Protein AF-A0A2C9L0T5-F1 (afdb_monomer)

Secondary structure (DSSP, 8-state):
-EEEEETTEEEEEEEEEEESS-EEEEEEETTEEEEPPPPP---SS-EEEEEEEEEEGGGSPSEEEEEEEEEEESS-SSGGGEEEEEEEEEEB--SS--EEEEEETTTEE-SSEETT-EEEEEEE----BSPPSEEEEEETTEEEEEES-SEEEEEEE--GGGTT-EEEEEEE-TT-TTTT--EEEE--EE--

Nearest PDB structures (foldseek):
  5zo2-assembly1_A  TM=4.135E-01  e=2.263E-05  Mus musculus
  4wrm-assembly1_A  TM=3.224E-01  e=3.141E-03  Homo sapiens
  8g04-assembly1_B  TM=3.181E-01  e=1.276E-02  Homo sapiens
  3ejj-assembly1_X  TM=3.120E-01  e=1.110E+00  Mus musculus
  4wrl-assembly1_A  TM=3.114E-01  e=3.137E+00  Homo sapiens

Structure (mmCIF, N/CA/C/O backbone):
data_AF-A0A2C9L0T5-F1
#
_entry.id   AF-A0A2C9L0T5-F1
#
loop_
_atom_site.group_PDB
_atom_site.id
_atom_site.type_symbol
_atom_site.label_atom_id
_atom_site.label_alt_id
_atom_site.label_comp_id
_atom_site.label_asym_id
_atom_site.label_entity_id
_atom_site.label_seq_id
_atom_site.pdbx_PDB_ins_code
_atom_site.Cartn_x
_atom_site.Cartn_y
_atom_site.Cartn_z
_atom_site.occupancy
_atom_site.B_iso_or_equiv
_atom_site.auth_seq_id
_atom_site.auth_comp_id
_atom_site.auth_asym_id
_atom_site.auth_atom_id
_atom_site.pdbx_PDB_model_num
ATOM 1 N N . MET A 1 1 ? 18.485 7.133 -14.947 1.00 61.84 1 MET A N 1
ATOM 2 C CA . MET A 1 1 ? 17.263 6.308 -14.856 1.00 61.84 1 MET A CA 1
ATOM 3 C C . MET A 1 1 ? 16.499 6.739 -13.624 1.00 61.84 1 MET A C 1
ATOM 5 O O . MET A 1 1 ? 17.122 6.932 -12.589 1.00 61.84 1 MET A O 1
ATOM 9 N N . GLN A 1 2 ? 15.190 6.913 -13.747 1.00 65.69 2 GLN A N 1
ATOM 10 C CA . GLN A 1 2 ? 14.300 7.293 -1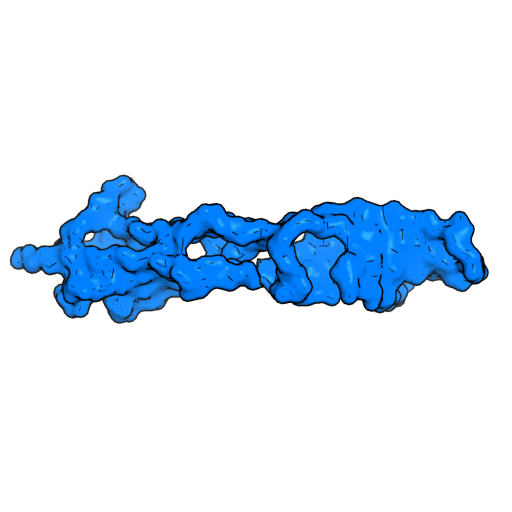2.661 1.00 65.69 2 GLN A CA 1
ATOM 11 C C . GLN A 1 2 ? 13.231 6.214 -12.502 1.00 65.69 2 GLN A C 1
ATOM 13 O O . GLN A 1 2 ? 12.543 5.878 -13.466 1.00 65.69 2 GLN A O 1
ATOM 18 N N . LEU A 1 3 ? 13.119 5.680 -11.287 1.00 61.06 3 LEU A N 1
ATOM 19 C CA . LEU A 1 3 ? 12.056 4.769 -10.884 1.00 61.06 3 LEU A CA 1
ATOM 20 C C . LEU A 1 3 ? 10.996 5.580 -10.143 1.00 61.06 3 LEU A C 1
ATOM 22 O O . LEU A 1 3 ? 11.295 6.207 -9.128 1.00 61.06 3 LEU A O 1
ATOM 26 N N . ILE A 1 4 ? 9.770 5.573 -10.646 1.00 64.62 4 ILE A N 1
ATOM 27 C CA . ILE A 1 4 ? 8.622 6.193 -9.992 1.00 64.62 4 ILE A CA 1
ATOM 28 C C . ILE A 1 4 ? 7.681 5.067 -9.582 1.00 64.62 4 ILE A C 1
ATOM 30 O O . ILE A 1 4 ? 7.221 4.292 -10.419 1.00 64.62 4 ILE A O 1
ATOM 34 N N . ASN A 1 5 ? 7.416 4.973 -8.282 1.00 58.16 5 ASN A N 1
ATOM 35 C CA . ASN A 1 5 ? 6.486 4.012 -7.712 1.00 58.16 5 ASN A CA 1
ATOM 36 C C . ASN A 1 5 ? 5.282 4.776 -7.162 1.00 58.16 5 ASN A C 1
ATOM 38 O O . ASN A 1 5 ? 5.355 5.374 -6.091 1.00 58.16 5 ASN A O 1
ATOM 42 N N . ASN A 1 6 ? 4.185 4.762 -7.913 1.00 58.59 6 ASN A N 1
ATOM 43 C CA . ASN A 1 6 ? 2.944 5.426 -7.530 1.00 58.59 6 ASN A CA 1
ATOM 44 C C . ASN A 1 6 ? 1.957 4.401 -6.970 1.00 58.59 6 ASN A C 1
ATOM 46 O O . ASN A 1 6 ? 0.915 4.186 -7.583 1.00 58.59 6 ASN A O 1
ATOM 50 N N . ASN A 1 7 ? 2.304 3.728 -5.862 1.00 62.28 7 ASN A N 1
ATOM 51 C CA . ASN A 1 7 ? 1.490 2.802 -5.039 1.00 62.28 7 ASN A CA 1
ATOM 52 C C . ASN A 1 7 ? 0.730 1.650 -5.748 1.00 62.28 7 ASN A C 1
ATOM 54 O O . ASN A 1 7 ? 0.175 0.770 -5.101 1.00 62.28 7 ASN A O 1
ATOM 58 N N . THR A 1 8 ? 0.699 1.649 -7.073 1.00 69.38 8 THR A N 1
ATOM 59 C CA . THR A 1 8 ? -0.148 0.852 -7.968 1.00 69.38 8 THR A CA 1
ATOM 60 C C . THR A 1 8 ? 0.563 0.613 -9.300 1.00 69.38 8 THR A C 1
ATOM 62 O O . THR A 1 8 ? 0.370 -0.432 -9.925 1.00 69.38 8 THR A O 1
ATOM 65 N N . GLN A 1 9 ? 1.429 1.545 -9.714 1.00 75.31 9 GLN A N 1
ATOM 66 C CA . GLN A 1 9 ? 2.191 1.480 -10.955 1.00 75.31 9 GLN A CA 1
ATOM 67 C C . GLN A 1 9 ? 3.680 1.723 -10.716 1.00 75.31 9 GLN A C 1
ATOM 69 O O . GLN A 1 9 ? 4.073 2.627 -9.974 1.00 75.31 9 GLN A O 1
ATOM 74 N N . LEU A 1 10 ? 4.486 0.916 -11.396 1.00 77.81 10 LEU A N 1
ATOM 75 C CA . LEU A 1 10 ? 5.916 1.089 -11.558 1.00 77.81 10 LEU A CA 1
ATOM 76 C C . LEU A 1 10 ? 6.144 1.779 -12.898 1.00 77.81 10 LEU A C 1
ATOM 78 O O . LEU A 1 10 ? 5.738 1.252 -13.931 1.00 77.81 10 LEU A O 1
ATOM 82 N N . SER A 1 11 ? 6.777 2.946 -12.880 1.00 80.62 11 SER A N 1
ATOM 83 C CA . SER A 1 11 ? 7.202 3.656 -14.080 1.00 80.62 11 SER A CA 1
ATOM 84 C C . SER A 1 11 ? 8.711 3.794 -14.062 1.00 80.62 11 SER A C 1
ATOM 86 O O . SER A 1 11 ? 9.286 4.334 -13.118 1.00 80.62 11 SER A O 1
ATOM 88 N N . ILE A 1 12 ? 9.355 3.327 -15.119 1.00 78.00 12 ILE A N 1
ATOM 89 C CA . ILE A 1 12 ? 10.791 3.454 -15.309 1.00 78.00 12 ILE A CA 1
ATOM 90 C C . ILE A 1 12 ? 11.015 4.362 -16.488 1.00 78.00 12 ILE A C 1
ATOM 92 O O . ILE A 1 12 ? 10.595 4.047 -17.597 1.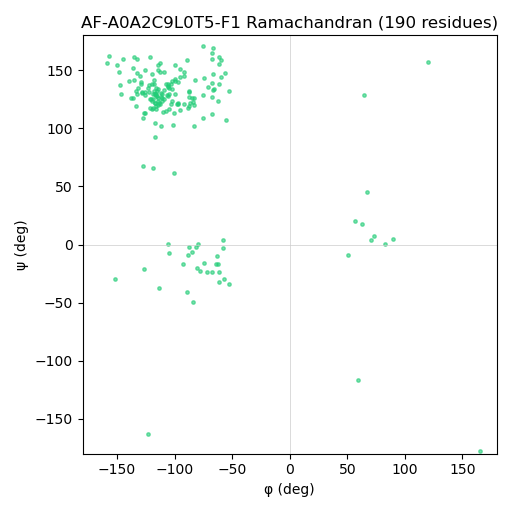00 78.00 12 ILE A O 1
ATOM 96 N N . THR A 1 13 ? 11.734 5.449 -16.247 1.00 81.44 13 THR A N 1
ATOM 97 C CA . THR A 1 13 ? 12.162 6.358 -17.299 1.00 81.44 13 THR A CA 1
ATOM 98 C C . THR A 1 13 ? 13.678 6.362 -17.372 1.00 81.44 13 THR A C 1
ATOM 100 O O . THR A 1 13 ? 14.378 6.691 -16.409 1.00 81.44 13 THR A O 1
ATOM 103 N N . CYS A 1 14 ? 14.203 6.016 -18.537 1.00 79.81 14 CYS A N 1
ATOM 104 C CA . CYS A 1 14 ? 15.618 6.104 -18.837 1.00 79.81 14 CYS A CA 1
ATOM 105 C C . CYS A 1 14 ? 15.833 7.137 -19.936 1.00 79.81 14 CYS A C 1
ATOM 107 O O . CYS A 1 14 ? 15.148 7.140 -20.953 1.00 79.81 14 CYS A O 1
ATOM 109 N N . MET A 1 15 ? 16.799 8.015 -19.704 1.00 80.75 15 MET A N 1
ATOM 110 C CA . MET A 1 15 ? 17.187 9.069 -20.626 1.00 80.75 15 MET A CA 1
ATOM 111 C C . MET A 1 15 ? 18.626 8.826 -21.035 1.00 80.75 15 MET A C 1
ATOM 113 O O . MET A 1 15 ? 19.468 8.492 -20.197 1.00 80.75 15 MET A O 1
ATOM 117 N N . THR A 1 16 ? 18.887 9.019 -22.314 1.00 77.75 16 THR A N 1
ATOM 118 C CA . THR A 1 16 ? 20.213 8.922 -22.901 1.00 77.75 16 THR A CA 1
ATOM 119 C C . THR A 1 16 ? 20.430 10.108 -23.835 1.00 77.75 16 THR A C 1
ATOM 121 O O . THR A 1 16 ? 19.500 10.581 -24.494 1.00 77.75 16 THR A O 1
ATOM 124 N N . THR A 1 17 ? 21.647 10.636 -23.827 1.00 77.88 17 THR A N 1
ATOM 125 C CA . THR A 1 17 ? 22.061 11.811 -24.596 1.00 77.88 17 THR A CA 1
ATOM 126 C C . THR A 1 17 ? 23.216 11.424 -25.512 1.00 77.88 17 THR A C 1
ATOM 128 O O . THR A 1 17 ? 23.876 10.411 -25.282 1.00 77.88 17 THR A O 1
ATOM 131 N N . LYS A 1 18 ? 23.481 12.235 -26.543 1.00 75.25 18 LYS A N 1
ATOM 132 C CA . LYS A 1 18 ? 24.565 12.001 -27.513 1.00 75.25 18 LYS A CA 1
ATOM 133 C C . LYS A 1 18 ? 24.362 10.766 -28.406 1.00 75.25 18 LYS A C 1
ATOM 135 O O . LYS A 1 18 ? 25.292 9.993 -28.613 1.00 75.25 18 LYS A O 1
ATOM 140 N N . ILE A 1 19 ? 23.157 10.580 -28.952 1.00 71.88 19 ILE A N 1
ATOM 141 C CA . ILE A 1 19 ? 22.848 9.476 -29.880 1.00 71.88 19 ILE A CA 1
ATOM 142 C C . ILE A 1 19 ? 22.566 10.006 -31.281 1.00 71.88 19 ILE A C 1
ATOM 144 O O . ILE A 1 19 ? 22.024 11.095 -31.438 1.00 71.88 19 ILE A O 1
ATOM 148 N N . TYR A 1 20 ? 22.901 9.220 -32.303 1.00 68.56 20 TYR A N 1
ATOM 149 C CA . TYR A 1 20 ? 22.589 9.520 -33.696 1.00 68.56 20 TYR A CA 1
ATOM 150 C C . TYR A 1 20 ? 22.001 8.282 -34.410 1.00 68.56 20 TYR A C 1
ATOM 152 O O . TYR A 1 20 ? 22.586 7.203 -34.279 1.00 68.56 20 TYR A O 1
ATOM 160 N N . PRO A 1 21 ? 20.872 8.398 -35.152 1.00 66.81 21 PRO A N 1
ATOM 161 C CA . PRO A 1 21 ? 19.852 9.446 -35.067 1.00 66.81 21 PRO A CA 1
ATOM 162 C C . PRO A 1 21 ? 18.870 9.207 -33.903 1.00 66.81 21 PRO A C 1
ATOM 164 O O . PRO A 1 21 ? 18.188 10.124 -33.473 1.00 66.81 21 PRO A O 1
ATOM 167 N N . ALA A 1 22 ? 18.769 7.974 -33.395 1.00 70.50 22 ALA A N 1
ATOM 168 C CA . ALA A 1 22 ? 17.875 7.603 -32.299 1.00 70.50 22 ALA A CA 1
ATOM 169 C C . ALA A 1 22 ? 18.343 6.314 -31.612 1.00 70.50 22 ALA A C 1
ATOM 171 O O . ALA A 1 22 ? 19.016 5.488 -32.242 1.00 70.50 22 ALA A O 1
ATOM 172 N N . ALA A 1 23 ? 17.944 6.126 -30.349 1.00 73.38 23 ALA A N 1
ATOM 173 C CA . ALA A 1 23 ? 18.125 4.868 -29.631 1.00 73.38 23 ALA A CA 1
ATOM 174 C C . ALA A 1 23 ? 16.805 4.117 -29.456 1.00 73.38 23 ALA A C 1
ATOM 176 O O . ALA A 1 23 ? 15.781 4.697 -29.099 1.00 73.38 23 ALA A O 1
ATOM 177 N N . GLN A 1 24 ? 16.859 2.803 -29.649 1.00 77.94 24 GLN A N 1
ATOM 178 C CA . GLN A 1 24 ? 15.828 1.878 -29.197 1.00 77.94 24 GLN A CA 1
ATOM 179 C C . GLN A 1 24 ? 16.173 1.364 -27.805 1.00 77.94 24 GLN A C 1
ATOM 181 O O . GLN A 1 24 ? 17.346 1.208 -27.466 1.00 77.94 24 GLN A O 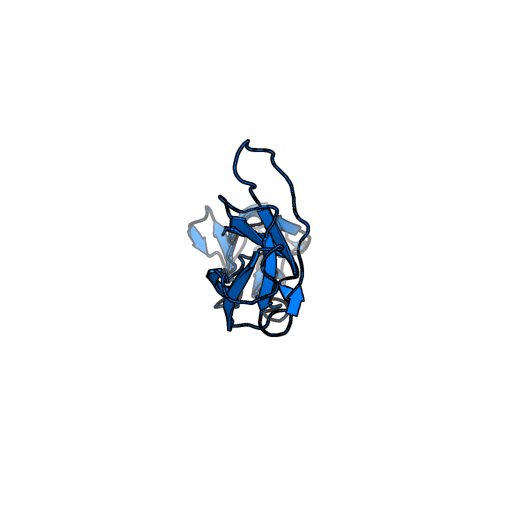1
ATOM 186 N N . CYS A 1 25 ? 15.141 1.081 -27.016 1.00 78.75 25 CYS A N 1
ATOM 187 C CA . CYS A 1 25 ? 15.289 0.598 -25.654 1.00 78.75 25 CYS A CA 1
ATOM 188 C C . CYS A 1 25 ? 14.580 -0.731 -25.471 1.00 78.75 25 CYS A C 1
ATOM 190 O O . CYS A 1 25 ? 13.414 -0.875 -25.844 1.00 78.75 25 CYS A O 1
ATOM 192 N N . THR A 1 26 ? 15.273 -1.659 -24.825 1.00 80.75 26 THR A N 1
ATOM 193 C CA . THR A 1 26 ? 14.710 -2.927 -24.375 1.00 80.75 26 THR A CA 1
ATOM 194 C C . THR A 1 26 ? 14.778 -2.964 -22.859 1.00 80.75 26 THR A C 1
ATOM 196 O O . THR A 1 26 ? 15.861 -2.889 -22.274 1.00 80.75 26 THR A O 1
ATOM 199 N N . PHE A 1 27 ? 13.611 -3.069 -22.228 1.00 80.62 27 PHE A N 1
ATOM 200 C CA . PHE A 1 27 ? 13.490 -3.296 -20.792 1.00 80.62 27 PHE A CA 1
ATOM 201 C C . PHE A 1 27 ? 13.500 -4.801 -20.550 1.00 80.62 27 PHE A C 1
ATOM 203 O O . PHE A 1 27 ? 12.619 -5.504 -21.041 1.00 80.62 27 PHE A O 1
ATOM 210 N N . ASN A 1 28 ? 14.508 -5.281 -19.829 1.00 77.75 28 ASN A N 1
ATOM 211 C CA . ASN A 1 28 ? 14.618 -6.666 -19.408 1.00 77.75 28 ASN A CA 1
ATOM 212 C C . ASN A 1 28 ? 14.185 -6.761 -17.942 1.00 77.75 28 ASN A C 1
ATOM 214 O O . ASN A 1 28 ? 14.903 -6.350 -17.025 1.00 77.75 28 ASN A O 1
ATOM 218 N N . LEU A 1 29 ? 12.965 -7.256 -17.754 1.00 76.31 29 LEU A N 1
ATOM 219 C CA . LEU A 1 29 ? 12.385 -7.637 -16.472 1.00 76.31 29 LEU A CA 1
ATOM 220 C C . LEU A 1 29 ? 12.161 -9.145 -16.480 1.00 76.31 29 LEU A C 1
ATOM 222 O O . LEU A 1 29 ? 11.850 -9.693 -17.542 1.00 76.31 29 LEU A O 1
ATOM 226 N N . PRO A 1 30 ? 12.220 -9.823 -15.321 1.00 66.44 30 PRO A N 1
ATOM 227 C CA . PRO A 1 30 ? 11.789 -11.211 -15.243 1.00 66.44 30 PRO A CA 1
ATOM 228 C C . PRO A 1 30 ? 10.338 -11.329 -15.746 1.00 66.44 30 PRO A C 1
ATOM 230 O O . PRO A 1 30 ? 9.403 -10.869 -15.096 1.00 66.44 30 PRO A O 1
ATOM 233 N N . GLY A 1 31 ? 10.172 -11.908 -16.941 1.00 55.09 31 GLY A N 1
ATOM 234 C CA . GLY A 1 31 ? 8.878 -12.196 -17.565 1.00 55.09 31 GLY A CA 1
ATOM 235 C C . GLY A 1 31 ? 8.262 -11.112 -18.463 1.00 55.09 31 GLY A C 1
ATOM 236 O O . GLY A 1 31 ? 7.146 -11.325 -18.934 1.00 55.09 31 GLY A O 1
ATOM 237 N N . LEU A 1 32 ? 8.926 -9.978 -18.742 1.00 58.75 32 LEU A N 1
ATOM 238 C CA . LEU A 1 32 ? 8.346 -8.943 -19.615 1.00 58.75 32 LEU A CA 1
ATOM 239 C C . LEU A 1 32 ? 9.396 -8.191 -20.448 1.00 58.75 32 LEU A C 1
ATOM 241 O O . LEU A 1 32 ? 10.352 -7.645 -19.902 1.00 58.75 32 LEU A O 1
ATOM 245 N N . ILE A 1 33 ? 9.161 -8.103 -21.762 1.00 56.00 33 ILE A N 1
ATOM 246 C CA . ILE A 1 33 ? 9.924 -7.268 -22.699 1.00 56.00 33 ILE A CA 1
ATOM 247 C C . ILE A 1 33 ? 8.982 -6.199 -23.249 1.00 56.00 33 ILE A C 1
ATOM 249 O O . ILE A 1 33 ? 7.907 -6.516 -23.756 1.00 56.00 33 ILE A O 1
ATOM 253 N N . SER A 1 34 ? 9.382 -4.931 -23.172 1.00 56.44 34 SER A N 1
ATOM 254 C CA . SER A 1 34 ? 8.635 -3.817 -23.758 1.00 56.44 34 SER A CA 1
ATOM 255 C C . SER A 1 34 ? 9.558 -2.898 -24.542 1.00 56.44 34 SER A C 1
ATOM 257 O O . SER A 1 34 ? 10.715 -2.704 -24.169 1.00 56.44 34 SER A O 1
ATOM 259 N N . HIS A 1 35 ? 9.009 -2.305 -25.598 1.00 56.25 35 HIS A N 1
ATOM 260 C CA . HIS A 1 35 ? 9.677 -1.347 -26.472 1.00 56.25 35 HIS A CA 1
ATOM 261 C C . HIS A 1 35 ? 9.026 0.026 -26.261 1.00 56.25 35 HIS A C 1
ATOM 263 O O . HIS A 1 35 ? 7.800 0.120 -26.241 1.00 56.25 35 HIS A O 1
ATOM 269 N N . SER A 1 36 ? 9.813 1.080 -26.048 1.00 55.28 36 SER A N 1
ATOM 270 C CA . SER A 1 36 ? 9.298 2.438 -25.809 1.00 55.28 36 SER A CA 1
ATOM 271 C C . SER A 1 36 ? 9.346 3.316 -27.061 1.00 55.28 36 SER A C 1
ATOM 273 O O . SER A 1 36 ? 10.194 3.124 -27.932 1.00 55.28 36 SER A O 1
ATOM 275 N N . HIS A 1 37 ? 8.467 4.321 -27.113 1.00 52.66 37 HIS A N 1
ATOM 276 C CA . HIS A 1 37 ? 8.456 5.360 -28.144 1.00 52.66 37 HIS A CA 1
ATOM 277 C C . HIS A 1 37 ? 9.575 6.389 -27.957 1.00 52.66 37 HIS A C 1
ATOM 279 O O . HIS A 1 37 ? 9.904 6.770 -26.837 1.00 52.66 37 HIS A O 1
ATOM 285 N N . ILE A 1 38 ? 10.134 6.839 -29.080 1.00 53.47 38 ILE A N 1
ATOM 286 C CA . ILE A 1 38 ? 11.207 7.832 -29.157 1.00 53.47 38 ILE A CA 1
ATOM 287 C C . ILE A 1 38 ? 10.574 9.227 -29.121 1.00 53.47 38 ILE A C 1
ATOM 289 O O . ILE A 1 38 ? 9.705 9.528 -29.937 1.00 53.47 38 ILE A O 1
ATOM 293 N N . ILE A 1 39 ? 11.013 10.076 -28.192 1.00 52.50 39 ILE A N 1
ATOM 294 C CA . ILE A 1 39 ? 10.696 11.511 -28.190 1.00 52.50 39 ILE A CA 1
ATOM 295 C C . ILE A 1 39 ? 11.935 12.250 -28.692 1.00 52.50 39 ILE A C 1
ATOM 297 O O . ILE A 1 39 ? 13.004 12.112 -28.098 1.00 52.50 39 ILE A O 1
ATOM 301 N N . TYR A 1 40 ? 11.783 13.004 -29.781 1.00 54.28 40 TYR A N 1
ATOM 302 C 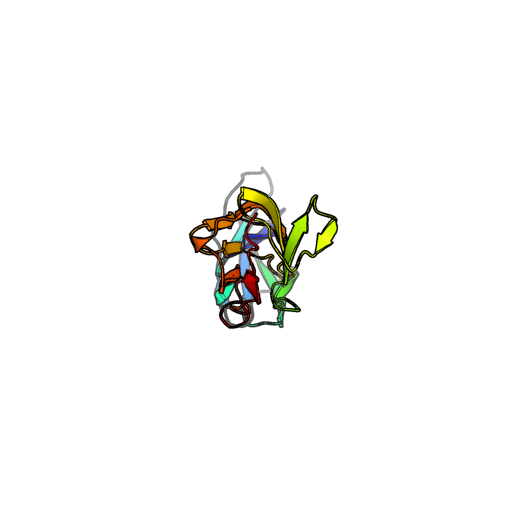CA . TYR A 1 40 ? 12.851 13.785 -30.400 1.00 54.28 40 TYR A CA 1
ATOM 303 C C . TYR A 1 40 ? 12.933 15.169 -29.755 1.00 54.28 40 TYR A C 1
ATOM 305 O O . TYR A 1 40 ? 11.921 15.853 -29.626 1.00 54.28 40 TYR A O 1
ATOM 313 N N . ASN A 1 41 ? 14.142 15.577 -29.379 1.00 55.75 41 ASN A N 1
ATOM 314 C CA . ASN A 1 41 ? 14.467 16.971 -29.107 1.00 55.75 41 ASN A CA 1
ATOM 315 C C . ASN A 1 41 ? 15.667 17.311 -29.988 1.00 55.75 41 ASN A C 1
ATOM 317 O O . ASN A 1 41 ? 16.740 16.728 -29.808 1.00 55.75 41 ASN A O 1
ATOM 321 N N . ASP A 1 42 ? 15.463 18.194 -30.962 1.00 53.91 42 ASP A N 1
ATOM 322 C CA . ASP A 1 42 ? 16.500 18.582 -31.913 1.00 53.91 42 ASP A CA 1
ATOM 323 C C . ASP A 1 42 ? 17.599 19.367 -31.190 1.00 53.91 42 ASP A C 1
ATOM 325 O O . ASP A 1 42 ? 17.399 20.491 -30.728 1.00 53.91 42 ASP A O 1
ATOM 329 N N . SER A 1 43 ? 18.781 18.762 -31.095 1.00 54.47 43 SER A N 1
ATOM 330 C CA . SER A 1 43 ? 20.033 19.476 -30.861 1.00 54.47 43 SER A CA 1
ATOM 331 C C . SER A 1 43 ? 20.937 19.233 -32.064 1.00 54.47 43 SER A C 1
ATOM 333 O O . SER A 1 43 ? 20.944 18.143 -32.631 1.00 54.47 43 SER A O 1
ATOM 335 N N . VAL A 1 44 ? 21.670 20.269 -32.463 1.00 59.75 44 VAL A N 1
ATOM 336 C CA . VAL A 1 44 ? 22.225 20.443 -33.815 1.00 59.75 44 VAL A CA 1
ATOM 337 C C . VAL A 1 44 ? 23.225 19.344 -34.230 1.00 59.75 44 VAL A C 1
ATOM 339 O O . VAL A 1 44 ? 23.412 19.137 -35.423 1.00 59.75 44 VAL A O 1
ATOM 342 N N . ASP A 1 45 ? 23.765 18.563 -33.281 1.00 62.75 45 ASP A N 1
ATOM 343 C CA . ASP A 1 45 ? 24.740 17.490 -33.557 1.00 62.75 45 ASP A CA 1
ATOM 344 C C . ASP A 1 45 ? 24.365 16.108 -32.989 1.00 62.75 45 ASP A C 1
ATOM 346 O 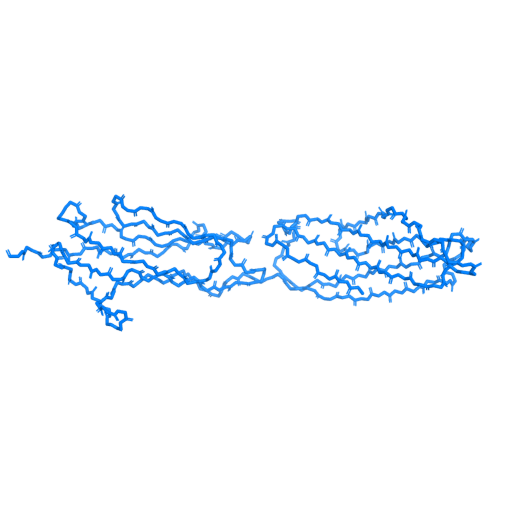O . ASP A 1 45 ? 24.871 15.082 -33.446 1.00 62.75 45 ASP A O 1
ATOM 350 N N . TYR A 1 46 ? 23.486 16.050 -31.985 1.00 66.38 46 TYR A N 1
ATOM 351 C CA . TYR A 1 46 ? 23.105 14.798 -31.333 1.00 66.38 46 TYR A CA 1
ATOM 352 C C . TYR A 1 46 ? 21.664 14.823 -30.834 1.00 66.38 46 TYR A C 1
ATOM 354 O O . TYR A 1 46 ? 21.178 15.837 -30.334 1.00 66.38 46 TYR A O 1
ATOM 362 N N . TYR A 1 47 ? 21.030 13.657 -30.848 1.00 70.69 47 TYR A N 1
ATOM 363 C CA . TYR A 1 47 ? 19.682 13.456 -30.346 1.00 70.69 47 TYR A CA 1
ATOM 364 C C . TYR A 1 47 ? 19.685 12.961 -28.899 1.00 70.69 47 TYR A C 1
ATOM 366 O O . TYR A 1 47 ? 20.596 12.266 -28.427 1.00 70.69 47 TYR A O 1
ATOM 374 N N . GLN A 1 48 ? 18.614 13.322 -28.201 1.00 74.00 48 GLN A N 1
ATOM 375 C CA . GLN A 1 48 ? 18.222 12.746 -26.925 1.00 74.00 48 GLN A CA 1
ATOM 376 C C . GLN A 1 48 ? 17.124 11.708 -27.170 1.00 74.00 48 GLN A C 1
ATOM 378 O O . GLN A 1 48 ? 16.253 11.903 -28.015 1.00 74.00 48 GLN A O 1
ATOM 383 N N . SER A 1 49 ? 17.147 10.602 -26.429 1.00 74.50 49 SER A N 1
ATOM 384 C CA . SER A 1 49 ? 16.056 9.625 -26.440 1.00 74.50 49 SER A CA 1
ATOM 385 C C . SER A 1 49 ? 15.612 9.328 -25.013 1.00 74.50 49 SER A C 1
ATOM 387 O O . SER A 1 49 ? 16.431 9.049 -24.133 1.00 74.50 49 SER A O 1
ATOM 389 N N . ASN A 1 50 ? 14.299 9.393 -24.801 1.00 79.12 50 ASN A N 1
ATOM 390 C CA . ASN A 1 50 ? 13.652 9.057 -23.541 1.00 79.12 50 ASN A CA 1
ATOM 391 C C . ASN A 1 50 ? 12.846 7.779 -23.733 1.00 79.12 50 ASN A C 1
ATOM 393 O O . ASN A 1 50 ? 12.003 7.699 -24.620 1.00 79.12 50 ASN A O 1
ATOM 397 N N . CYS A 1 51 ? 13.101 6.800 -22.880 1.00 77.19 51 CYS A N 1
ATOM 398 C CA . CYS A 1 51 ? 12.448 5.510 -22.907 1.00 77.19 51 CYS A CA 1
ATOM 399 C C . CYS A 1 51 ? 11.706 5.313 -21.599 1.00 77.19 51 CYS A C 1
ATOM 401 O O . CYS A 1 51 ? 12.329 5.275 -20.535 1.00 77.19 51 CYS A O 1
ATOM 403 N N . THR A 1 52 ? 10.386 5.183 -21.686 1.00 80.75 52 THR A N 1
ATOM 404 C CA . THR A 1 52 ? 9.534 4.954 -20.523 1.00 80.75 52 THR A CA 1
ATOM 405 C C . THR A 1 52 ? 8.825 3.618 -20.643 1.00 80.75 52 THR A C 1
ATOM 407 O O . THR A 1 52 ? 8.241 3.302 -21.679 1.00 80.75 52 THR A O 1
ATOM 410 N N . TRP A 1 53 ? 8.869 2.850 -19.562 1.00 80.50 53 TRP A N 1
ATOM 411 C CA . TRP A 1 53 ? 8.108 1.626 -19.390 1.00 80.50 53 TRP A CA 1
ATOM 412 C C . TRP A 1 53 ? 7.244 1.730 -18.142 1.00 80.50 53 TRP A C 1
ATOM 414 O O . TRP A 1 53 ? 7.709 2.193 -17.100 1.00 80.50 53 TRP A O 1
ATOM 424 N N . THR A 1 54 ? 5.996 1.281 -18.245 1.00 79.56 54 THR A N 1
ATOM 425 C CA . THR A 1 54 ? 5.047 1.268 -17.135 1.00 79.56 54 THR A CA 1
ATOM 426 C C . THR A 1 54 ? 4.408 -0.106 -16.982 1.00 79.56 54 THR A C 1
ATOM 428 O O . THR A 1 54 ? 4.054 -0.764 -17.960 1.00 79.56 54 THR A O 1
ATOM 431 N N . SER A 1 55 ? 4.234 -0.550 -15.738 1.00 79.06 55 SER A N 1
ATOM 432 C CA . SER A 1 55 ? 3.439 -1.737 -15.419 1.00 79.06 55 SER A CA 1
ATOM 433 C C . SER A 1 55 ? 2.804 -1.627 -14.045 1.00 79.06 55 SER A C 1
ATOM 435 O O . SER A 1 55 ? 3.312 -0.963 -13.144 1.00 79.06 55 SER A O 1
ATOM 437 N N . SER A 1 56 ? 1.692 -2.330 -13.870 1.00 79.19 56 SER A N 1
ATOM 438 C CA . SER A 1 56 ? 1.062 -2.520 -12.570 1.00 79.19 56 SER A CA 1
ATOM 439 C C . SER A 1 56 ? 1.962 -3.355 -11.653 1.00 79.19 56 SER A C 1
ATOM 441 O O . SER A 1 56 ? 2.499 -4.383 -12.073 1.00 79.19 56 SER A O 1
ATOM 443 N N . ILE A 1 57 ? 2.123 -2.915 -10.400 1.00 76.44 57 ILE A N 1
ATOM 444 C CA . ILE A 1 57 ? 2.994 -3.577 -9.407 1.00 76.44 57 ILE A CA 1
ATOM 445 C C . ILE A 1 57 ? 2.399 -4.912 -8.929 1.00 76.44 57 ILE A C 1
ATOM 447 O O . ILE A 1 57 ? 3.133 -5.810 -8.539 1.00 76.44 57 ILE A O 1
ATOM 451 N N . ASN A 1 58 ? 1.080 -5.087 -9.032 1.00 73.44 58 ASN A N 1
ATOM 452 C CA . ASN A 1 58 ? 0.377 -6.327 -8.677 1.00 73.44 58 ASN A CA 1
ATOM 453 C C . ASN A 1 58 ? 0.770 -7.554 -9.525 1.00 73.44 58 ASN A C 1
ATOM 455 O O . ASN A 1 58 ? 0.358 -8.663 -9.205 1.00 73.44 58 ASN A O 1
ATOM 459 N N . LYS A 1 59 ? 1.539 -7.367 -10.604 1.00 75.44 59 LYS A N 1
ATOM 460 C CA . LYS A 1 59 ? 2.088 -8.455 -11.427 1.00 75.44 59 LYS A CA 1
ATOM 461 C C . LYS A 1 59 ? 3.406 -9.018 -10.887 1.00 75.44 59 LYS A C 1
ATOM 463 O O . LYS A 1 59 ? 3.923 -9.973 -11.455 1.00 75.44 59 LYS A O 1
ATOM 468 N N . PHE A 1 60 ? 3.966 -8.402 -9.850 1.00 78.19 60 PHE A N 1
ATOM 469 C CA . PHE A 1 60 ? 5.222 -8.810 -9.237 1.00 78.19 60 PHE A CA 1
ATOM 470 C C . PHE A 1 60 ? 4.951 -9.549 -7.930 1.00 78.19 60 PHE A C 1
ATOM 472 O O . PHE A 1 60 ? 4.103 -9.148 -7.132 1.00 78.19 60 PHE A O 1
ATOM 479 N N . GLU A 1 61 ? 5.693 -10.626 -7.715 1.00 81.75 61 GLU A N 1
ATOM 480 C CA . GLU A 1 61 ? 5.741 -11.330 -6.441 1.00 81.75 61 GLU A CA 1
ATOM 481 C C . GLU A 1 61 ? 6.583 -10.556 -5.413 1.00 81.75 61 GLU A C 1
ATOM 483 O O . GLU A 1 61 ? 7.246 -9.559 -5.700 1.00 81.75 61 GLU A O 1
ATOM 488 N N . VAL A 1 62 ? 6.543 -10.999 -4.161 1.00 81.75 62 VAL A N 1
ATOM 489 C CA . VAL A 1 62 ? 7.417 -10.453 -3.120 1.00 81.75 62 VAL A CA 1
ATOM 490 C C . VAL A 1 62 ? 8.859 -10.845 -3.434 1.00 81.75 62 VAL A C 1
ATOM 492 O O . VAL A 1 62 ? 9.159 -12.024 -3.600 1.00 81.75 62 VAL A O 1
ATOM 495 N N . GLY A 1 63 ? 9.768 -9.872 -3.475 1.00 83.69 63 GLY A N 1
ATOM 496 C CA . GLY A 1 63 ? 11.160 -10.149 -3.797 1.00 83.69 63 GLY A CA 1
ATOM 497 C C . GLY A 1 63 ? 11.992 -8.925 -4.147 1.00 83.69 63 GLY A C 1
ATOM 498 O O . GLY A 1 63 ? 11.537 -7.780 -4.101 1.00 83.69 63 GLY A O 1
ATOM 499 N N . ASN A 1 64 ? 13.248 -9.201 -4.491 1.00 83.56 64 ASN A N 1
ATOM 500 C CA . ASN A 1 64 ? 14.179 -8.220 -5.027 1.00 83.56 64 ASN A CA 1
ATOM 501 C C . ASN A 1 64 ? 14.233 -8.374 -6.540 1.00 83.56 64 ASN A C 1
ATOM 503 O O . ASN A 1 64 ? 14.452 -9.472 -7.052 1.00 83.56 64 ASN A O 1
ATOM 507 N N . TYR A 1 65 ? 14.076 -7.262 -7.237 1.00 82.88 65 TYR A N 1
ATOM 508 C CA . TYR A 1 65 ? 14.048 -7.221 -8.683 1.00 82.88 65 TYR A CA 1
ATOM 509 C C . TYR A 1 65 ? 15.240 -6.447 -9.205 1.00 82.88 65 TYR A C 1
ATOM 511 O O . TYR A 1 65 ? 15.550 -5.351 -8.732 1.00 82.88 65 TYR A O 1
ATOM 519 N N . VAL A 1 66 ? 15.880 -7.033 -10.210 1.00 83.12 66 VAL A N 1
ATOM 520 C CA . VAL A 1 66 ? 16.904 -6.380 -11.013 1.00 83.12 66 VAL A CA 1
ATOM 521 C C . VAL A 1 66 ? 16.252 -5.981 -12.321 1.00 83.12 66 VAL A C 1
ATOM 523 O O . VAL A 1 66 ? 15.675 -6.813 -13.019 1.00 83.12 66 VAL A O 1
ATOM 526 N N . LEU A 1 67 ? 16.320 -4.695 -12.624 1.00 81.38 67 LEU A N 1
ATOM 527 C CA . LEU A 1 67 ? 15.879 -4.151 -13.887 1.00 81.38 67 LEU A CA 1
ATOM 528 C C . LEU A 1 67 ? 17.095 -3.804 -14.724 1.00 81.38 67 LEU A C 1
ATOM 530 O O . LEU A 1 67 ? 17.923 -3.009 -14.283 1.00 81.38 67 LEU A O 1
ATOM 534 N N . GLU A 1 68 ? 17.138 -4.299 -15.953 1.00 84.00 68 GLU A N 1
ATOM 535 C CA . GLU A 1 68 ? 18.145 -3.895 -16.924 1.00 84.00 68 GLU A CA 1
ATOM 536 C C . GLU A 1 68 ? 17.486 -3.191 -18.104 1.00 84.00 68 GLU A C 1
ATOM 538 O O . GLU A 1 68 ? 16.541 -3.696 -18.710 1.00 84.00 68 GLU A O 1
ATOM 543 N N . VAL A 1 69 ? 18.001 -2.018 -18.459 1.00 82.69 69 VAL A N 1
ATOM 544 C CA . VAL A 1 69 ? 17.574 -1.295 -19.658 1.00 82.69 69 VAL A CA 1
ATOM 545 C C . VAL A 1 69 ? 18.734 -1.232 -20.622 1.00 82.69 69 VAL A C 1
ATOM 547 O O . VAL A 1 69 ? 19.791 -0.699 -20.291 1.00 82.69 69 VAL A O 1
ATOM 550 N N . SER A 1 70 ? 18.522 -1.789 -21.808 1.00 82.75 70 SER A N 1
ATOM 551 C CA . SER A 1 70 ? 19.509 -1.834 -22.880 1.00 82.75 70 SER A CA 1
ATOM 552 C C . SER A 1 70 ? 19.160 -0.819 -23.956 1.00 82.75 70 SER A C 1
ATOM 554 O O . SER A 1 70 ? 18.026 -0.808 -24.430 1.00 82.75 70 SER A O 1
ATOM 556 N N . PHE A 1 71 ? 20.130 0.002 -24.346 1.00 79.06 71 PHE A N 1
ATOM 557 C CA . PHE A 1 71 ? 19.996 0.962 -25.438 1.00 79.06 71 PHE A CA 1
ATOM 558 C C . PHE A 1 71 ? 20.759 0.487 -26.667 1.00 79.06 71 PHE A C 1
ATOM 560 O O . PHE A 1 71 ? 21.914 0.077 -26.547 1.00 79.06 71 PHE A O 1
ATOM 567 N N . TYR A 1 72 ? 20.132 0.610 -27.833 1.00 77.56 72 TYR A N 1
ATOM 568 C CA . TYR A 1 72 ? 20.695 0.233 -29.126 1.00 77.56 72 TYR A CA 1
ATOM 569 C C . TYR A 1 72 ? 20.625 1.420 -30.080 1.00 77.56 72 TYR A C 1
ATOM 571 O O . TYR A 1 72 ? 19.566 2.037 -30.214 1.00 77.56 72 TYR A O 1
ATOM 579 N N . SER A 1 73 ? 21.731 1.734 -30.758 1.00 73.69 73 SER A N 1
ATOM 580 C CA . SER A 1 73 ? 21.686 2.683 -31.874 1.00 73.69 73 SER A CA 1
ATOM 581 C C . SER A 1 73 ? 20.896 2.083 -33.035 1.00 73.69 73 SER A C 1
ATOM 583 O O . SER A 1 73 ? 21.036 0.908 -33.362 1.00 73.69 73 SER A O 1
ATOM 585 N N . THR A 1 74 ? 20.074 2.908 -33.677 1.00 68.94 74 THR A N 1
ATOM 586 C CA . THR A 1 74 ? 19.247 2.505 -34.824 1.00 68.94 74 THR A CA 1
ATOM 587 C C . THR A 1 74 ? 20.032 2.333 -36.130 1.00 68.94 74 THR A C 1
ATOM 589 O O . THR A 1 74 ? 19.517 1.717 -37.060 1.00 68.94 74 THR A O 1
ATOM 592 N N . ILE A 1 75 ? 21.269 2.843 -36.221 1.00 70.00 75 ILE A N 1
ATOM 593 C CA . ILE A 1 75 ? 22.091 2.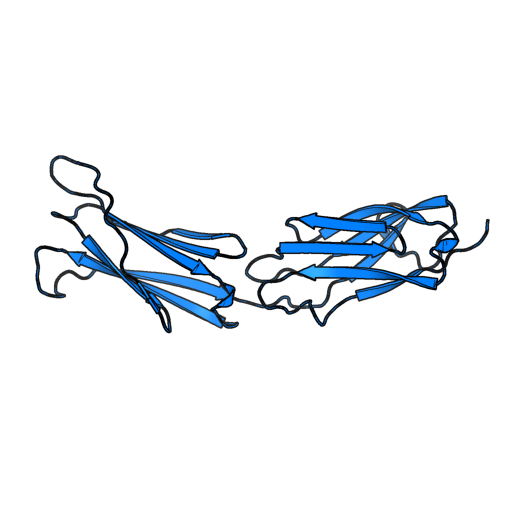761 -37.449 1.00 70.00 75 ILE A CA 1
ATOM 594 C C . ILE A 1 75 ? 22.922 1.484 -37.481 1.00 70.00 75 ILE A C 1
ATOM 596 O O . ILE A 1 75 ? 23.080 0.850 -38.525 1.00 70.00 75 ILE A O 1
ATOM 600 N N . THR A 1 76 ? 23.487 1.104 -36.338 1.00 60.06 76 THR A N 1
ATOM 601 C CA . THR A 1 76 ? 24.326 -0.084 -36.243 1.00 60.06 76 THR A CA 1
ATOM 602 C C . THR A 1 76 ? 23.413 -1.289 -36.069 1.00 60.06 76 THR A C 1
ATOM 604 O O . THR A 1 76 ? 22.928 -1.542 -34.973 1.00 60.06 76 THR A O 1
ATOM 607 N N . ARG A 1 77 ? 23.185 -2.058 -37.144 1.00 52.00 77 ARG A N 1
ATOM 608 C CA . ARG A 1 77 ? 22.428 -3.333 -37.116 1.00 52.00 77 ARG A CA 1
ATOM 609 C C . ARG A 1 77 ? 23.007 -4.394 -36.161 1.00 52.00 77 ARG A C 1
ATOM 611 O O . ARG A 1 77 ? 22.408 -5.454 -36.015 1.00 52.00 77 ARG A O 1
ATOM 618 N N . ASN A 1 78 ? 24.135 -4.108 -35.512 1.00 52.91 78 ASN A N 1
ATOM 619 C CA . ASN A 1 78 ? 24.789 -4.970 -34.544 1.00 52.91 78 ASN A CA 1
ATOM 620 C C . ASN A 1 78 ? 24.677 -4.422 -33.120 1.00 52.91 78 ASN A C 1
ATOM 622 O O . ASN A 1 78 ? 24.760 -3.221 -32.868 1.00 52.91 78 ASN A O 1
ATOM 626 N N . THR A 1 79 ? 24.620 -5.360 -32.181 1.00 55.91 79 THR A N 1
ATOM 627 C CA . THR A 1 79 ? 24.707 -5.214 -30.721 1.00 55.91 79 THR A CA 1
ATOM 628 C C . THR A 1 79 ? 25.992 -4.553 -30.198 1.00 55.91 79 THR A C 1
ATOM 630 O O . THR A 1 79 ? 26.174 -4.475 -28.986 1.00 55.91 79 THR A O 1
ATOM 633 N N . ASP A 1 80 ? 26.879 -4.087 -31.080 1.00 56.62 80 ASP A N 1
ATOM 634 C CA . ASP A 1 80 ? 28.242 -3.643 -30.764 1.00 56.62 80 ASP A CA 1
ATOM 635 C C . ASP A 1 80 ? 28.272 -2.361 -29.914 1.00 56.62 80 ASP A C 1
ATOM 637 O O . ASP A 1 80 ? 29.211 -2.138 -29.154 1.00 56.62 80 ASP A O 1
ATOM 641 N N . PHE A 1 81 ? 27.209 -1.553 -29.970 1.00 63.62 81 PHE A N 1
ATOM 642 C CA . PHE A 1 81 ? 27.040 -0.358 -29.140 1.00 63.62 81 PHE A CA 1
ATOM 643 C C . PHE A 1 81 ? 25.802 -0.484 -28.255 1.00 63.62 81 PHE A C 1
ATOM 645 O O . PHE A 1 81 ? 24.813 0.235 -28.413 1.00 63.62 81 PHE A O 1
ATOM 652 N N . LYS A 1 82 ? 25.867 -1.436 -27.320 1.00 72.38 82 LYS A N 1
ATOM 653 C CA . LYS A 1 82 ? 24.883 -1.619 -26.253 1.00 72.38 82 LYS A CA 1
ATOM 654 C C . LYS A 1 82 ? 25.381 -0.950 -24.977 1.00 72.38 82 LYS A C 1
ATOM 656 O O . LYS A 1 82 ? 26.410 -1.342 -24.435 1.00 72.38 82 LYS A O 1
ATOM 661 N N . THR A 1 83 ? 24.615 -0.003 -24.443 1.00 74.19 83 THR A N 1
ATOM 662 C CA . THR A 1 83 ? 24.776 0.411 -23.041 1.00 74.19 83 THR A CA 1
ATOM 663 C C . THR A 1 83 ? 23.646 -0.174 -22.210 1.00 74.19 83 THR A C 1
ATOM 665 O O . THR A 1 83 ? 22.490 -0.169 -22.637 1.00 74.19 83 THR A O 1
ATOM 668 N N . THR A 1 84 ? 23.994 -0.734 -21.054 1.00 77.94 84 THR A N 1
ATOM 669 C CA . THR A 1 84 ? 23.035 -1.338 -20.127 1.00 77.94 84 THR A CA 1
ATOM 670 C C . THR A 1 84 ? 23.071 -0.558 -18.827 1.00 77.94 84 THR A C 1
ATOM 672 O O . THR A 1 84 ? 24.143 -0.331 -18.270 1.00 77.94 84 THR A O 1
ATOM 675 N N . VAL A 1 85 ? 21.903 -0.146 -18.346 1.00 81.19 85 VAL A N 1
ATOM 676 C CA . VAL A 1 85 ? 21.767 0.497 -17.039 1.00 81.19 85 VAL A CA 1
ATOM 677 C C . VAL A 1 85 ? 20.917 -0.392 -16.151 1.00 81.19 85 VAL A C 1
ATOM 679 O O . VAL A 1 85 ? 19.805 -0.763 -16.529 1.00 81.19 85 VAL A O 1
ATOM 682 N N . THR A 1 86 ? 21.439 -0.698 -14.967 1.00 82.44 86 THR A N 1
ATOM 683 C CA . THR A 1 86 ? 20.785 -1.573 -13.994 1.00 82.44 86 THR A CA 1
ATOM 684 C C . THR A 1 86 ? 20.219 -0.761 -12.832 1.00 82.44 86 THR A C 1
ATOM 686 O O . THR A 1 86 ? 20.863 0.166 -12.339 1.00 82.44 86 THR A O 1
ATOM 689 N N . THR A 1 87 ? 19.011 -1.090 -12.380 1.00 82.06 87 THR A N 1
ATOM 690 C CA . THR A 1 87 ? 18.454 -0.587 -11.116 1.00 82.06 87 THR A CA 1
ATOM 691 C C . THR A 1 87 ? 17.804 -1.713 -10.333 1.00 82.06 87 THR A C 1
ATOM 693 O O . THR A 1 87 ? 17.483 -2.766 -10.882 1.00 82.06 87 THR A O 1
ATOM 696 N N . PHE A 1 88 ? 17.617 -1.479 -9.042 1.00 81.44 88 PHE A N 1
ATOM 697 C CA . PHE A 1 88 ? 17.068 -2.448 -8.112 1.00 81.44 88 PHE A CA 1
ATOM 698 C C . PHE A 1 88 ? 15.796 -1.881 -7.504 1.00 81.44 88 PHE A C 1
ATOM 700 O O . PHE A 1 88 ? 15.753 -0.710 -7.121 1.00 81.44 88 PHE A O 1
ATOM 707 N N . PHE A 1 89 ? 14.771 -2.716 -7.380 1.00 83.31 89 PHE A N 1
ATOM 708 C CA . PHE A 1 89 ? 13.613 -2.394 -6.559 1.00 83.31 89 PHE A CA 1
ATOM 709 C C . PHE A 1 89 ? 13.207 -3.598 -5.720 1.00 83.31 89 PHE A C 1
ATOM 711 O O . PHE A 1 89 ? 13.447 -4.747 -6.085 1.00 83.31 89 PHE A O 1
ATOM 718 N N . GLN A 1 90 ? 12.606 -3.317 -4.571 1.00 83.94 90 GLN A N 1
ATOM 719 C CA . GLN A 1 90 ? 12.160 -4.333 -3.634 1.00 83.94 90 GLN A CA 1
ATOM 720 C C . GLN 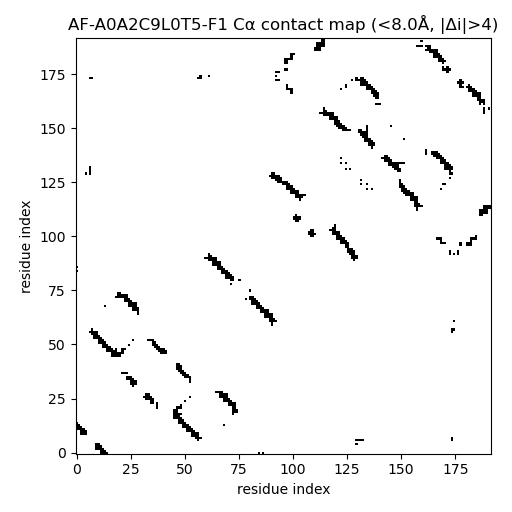A 1 90 ? 10.643 -4.264 -3.507 1.00 83.94 90 GLN A C 1
ATOM 722 O O . GLN A 1 90 ? 10.086 -3.178 -3.350 1.00 83.94 90 GLN A O 1
ATOM 727 N N . LEU A 1 91 ? 9.993 -5.423 -3.543 1.00 85.00 91 LEU A N 1
ATOM 728 C CA . LEU A 1 91 ? 8.613 -5.588 -3.115 1.00 85.00 91 LEU A CA 1
ATOM 729 C C . LEU A 1 91 ? 8.621 -6.396 -1.822 1.00 85.00 91 LEU A C 1
ATOM 731 O O . LEU A 1 91 ? 9.032 -7.554 -1.818 1.00 85.00 91 LEU A O 1
ATOM 735 N N . ALA A 1 92 ? 8.204 -5.779 -0.721 1.00 84.88 92 ALA A N 1
ATOM 736 C CA . ALA A 1 92 ? 8.204 -6.411 0.591 1.00 84.88 92 ALA A CA 1
ATOM 737 C C . ALA A 1 92 ? 6.854 -6.188 1.282 1.00 84.88 92 ALA A C 1
ATOM 739 O O . ALA A 1 92 ? 6.397 -5.042 1.360 1.00 84.88 92 ALA A O 1
ATOM 740 N N . PRO A 1 93 ? 6.210 -7.251 1.801 1.00 84.81 93 PRO A N 1
ATOM 741 C CA . PRO A 1 93 ? 4.981 -7.104 2.551 1.00 84.81 93 PRO A CA 1
ATOM 742 C C . PRO A 1 93 ? 5.251 -6.371 3.875 1.00 84.81 93 PRO A C 1
ATOM 744 O O . PRO A 1 93 ? 6.384 -6.348 4.369 1.00 84.81 93 PRO A O 1
ATOM 747 N N . PRO A 1 94 ? 4.206 -5.797 4.482 1.00 87.25 94 PRO A N 1
ATOM 748 C CA . PRO A 1 94 ? 4.271 -5.274 5.833 1.00 87.25 94 PRO A CA 1
ATOM 749 C C . PRO A 1 94 ? 4.719 -6.330 6.844 1.00 87.25 94 PRO A C 1
ATOM 751 O O . PRO A 1 94 ? 4.408 -7.512 6.712 1.00 87.25 94 PRO A O 1
ATOM 754 N N . LYS A 1 95 ? 5.437 -5.895 7.885 1.00 86.19 95 LYS A N 1
ATOM 755 C CA . LYS A 1 95 ? 6.000 -6.803 8.904 1.00 86.19 95 LYS A CA 1
ATOM 756 C C . LYS A 1 95 ? 4.978 -7.302 9.926 1.00 86.19 95 LYS A C 1
ATOM 758 O O . LYS A 1 95 ? 5.221 -8.316 10.573 1.00 86.19 95 LYS A O 1
ATOM 763 N N . SER A 1 96 ? 3.879 -6.577 10.121 1.00 87.19 96 SER A N 1
ATOM 764 C CA . SER A 1 96 ? 2.862 -6.930 11.111 1.00 87.19 96 SER A CA 1
ATOM 765 C C . SER A 1 96 ? 1.496 -6.326 10.790 1.00 87.19 96 SER A C 1
ATOM 767 O O . SER A 1 96 ? 1.362 -5.399 9.980 1.00 87.19 96 SER A O 1
ATOM 769 N N . SER A 1 97 ? 0.473 -6.894 11.429 1.00 87.62 97 SER A N 1
ATOM 770 C CA . SER A 1 97 ? -0.914 -6.430 11.379 1.00 87.62 97 SER A CA 1
ATOM 771 C C . SER A 1 97 ? -1.049 -4.990 11.904 1.00 87.62 97 SER A C 1
ATOM 773 O O . SER A 1 97 ? -0.187 -4.525 12.658 1.00 87.62 97 SER A O 1
ATOM 775 N N . PRO A 1 98 ? -2.123 -4.264 11.542 1.00 90.56 98 PRO A N 1
ATOM 776 C CA . PRO A 1 98 ? -2.382 -2.935 12.067 1.00 90.56 98 PRO A CA 1
ATOM 777 C C . PRO A 1 98 ? -2.574 -2.995 13.582 1.00 90.56 98 PRO A C 1
ATOM 779 O O . PRO A 1 98 ? -2.961 -4.021 14.139 1.00 90.56 98 PRO A O 1
ATOM 782 N N . ILE A 1 99 ? -2.323 -1.888 14.263 1.00 91.06 99 ILE A N 1
ATOM 783 C CA . ILE A 1 99 ? -2.528 -1.742 15.701 1.00 91.06 99 ILE A CA 1
ATOM 784 C C . ILE A 1 99 ? -3.533 -0.621 15.898 1.00 91.06 99 ILE A C 1
ATOM 786 O O . ILE A 1 99 ? -3.306 0.496 15.432 1.00 91.06 99 ILE A O 1
ATOM 790 N N . ILE A 1 100 ? -4.631 -0.920 16.590 1.00 90.56 100 ILE A N 1
ATOM 791 C CA . ILE A 1 100 ? -5.624 0.071 16.995 1.00 90.56 100 ILE A CA 1
ATOM 792 C C . ILE A 1 100 ? -5.495 0.355 18.492 1.00 90.56 100 ILE A C 1
ATOM 794 O O . ILE A 1 100 ? -5.342 -0.556 19.303 1.00 90.56 100 ILE A O 1
ATOM 798 N N . GLN A 1 101 ? -5.547 1.632 18.848 1.00 90.81 101 GLN A N 1
ATOM 799 C CA . GLN A 1 101 ? -5.466 2.122 20.215 1.00 90.81 101 GLN A CA 1
ATOM 800 C C . GLN A 1 101 ? -6.473 3.257 20.394 1.00 90.81 101 GLN A C 1
ATOM 802 O O . GLN A 1 101 ? -6.645 4.095 19.509 1.00 90.81 101 GLN A O 1
ATOM 807 N N . ILE A 1 102 ? -7.126 3.298 21.552 1.00 89.75 102 ILE A N 1
ATOM 808 C CA . ILE A 1 102 ? -7.976 4.418 21.955 1.00 89.75 102 ILE A CA 1
ATOM 809 C C . ILE A 1 102 ? -7.288 5.100 23.127 1.00 89.75 102 ILE A C 1
ATOM 811 O O . ILE A 1 102 ? -6.936 4.426 24.095 1.00 89.75 102 ILE A O 1
ATOM 815 N N . ALA A 1 103 ? -7.077 6.411 23.030 1.00 88.06 103 ALA A N 1
ATOM 816 C CA . ALA A 1 103 ? -6.368 7.169 24.047 1.00 88.06 103 ALA A CA 1
ATOM 817 C C . ALA A 1 103 ? -7.109 8.431 24.486 1.00 88.06 103 ALA A C 1
ATOM 819 O O . ALA A 1 103 ? -7.728 9.125 23.677 1.00 88.06 103 ALA A O 1
ATOM 820 N N . THR A 1 104 ? -6.989 8.768 25.768 1.00 81.38 104 THR A N 1
ATOM 821 C CA . THR A 1 104 ? -7.309 10.104 26.288 1.00 81.38 104 THR A CA 1
ATOM 822 C C . THR A 1 104 ? -6.100 11.001 26.083 1.00 81.38 104 THR A C 1
ATOM 824 O O . THR A 1 104 ? -5.008 10.666 26.532 1.00 81.38 104 THR A O 1
ATOM 827 N N . ASN A 1 105 ? -6.268 12.116 25.371 1.00 69.25 105 ASN A N 1
ATOM 828 C CA . ASN A 1 105 ? -5.192 13.075 25.078 1.00 69.25 105 ASN A CA 1
ATOM 829 C C . ASN A 1 105 ? -3.955 12.481 24.361 1.00 69.25 105 ASN A C 1
ATOM 831 O O . ASN A 1 105 ? -2.891 13.089 24.354 1.00 69.25 105 ASN A O 1
ATOM 835 N N . GLY A 1 106 ? -4.097 11.320 23.711 1.00 61.44 106 GLY A N 1
ATOM 836 C CA . GLY A 1 106 ? -3.085 10.750 22.814 1.00 61.44 106 GLY A CA 1
ATOM 837 C C . GLY A 1 106 ? -1.945 9.956 23.466 1.00 61.44 106 GLY A C 1
ATOM 838 O O . GLY A 1 106 ? -1.105 9.450 22.724 1.00 61.44 106 GLY A O 1
ATOM 839 N N . THR A 1 107 ? -1.907 9.809 24.795 1.00 60.72 107 THR A N 1
ATOM 840 C CA . THR A 1 107 ? -0.789 9.144 25.500 1.00 60.72 107 THR A CA 1
ATOM 841 C C . THR A 1 107 ? -1.161 7.828 26.180 1.00 60.72 107 THR A C 1
ATOM 843 O O . THR A 1 107 ? -0.382 6.882 26.090 1.00 60.72 107 THR A O 1
ATOM 846 N N . ASP A 1 108 ? -2.354 7.712 26.771 1.00 71.00 108 ASP A N 1
ATOM 847 C CA . ASP A 1 108 ? -2.722 6.537 27.576 1.00 71.00 108 ASP A CA 1
ATOM 848 C C . ASP A 1 108 ? -3.793 5.681 26.907 1.00 71.00 108 ASP A C 1
ATOM 850 O O . ASP A 1 108 ? -4.882 6.168 26.612 1.00 71.00 108 ASP A O 1
ATOM 854 N N . SER A 1 109 ? -3.500 4.393 26.695 1.00 76.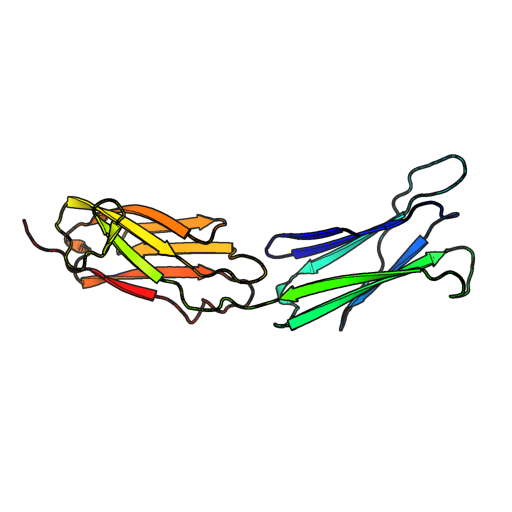56 109 SER A N 1
ATOM 855 C CA . SER A 1 109 ? -4.487 3.410 26.235 1.00 76.56 109 SER A CA 1
ATOM 856 C C . SER A 1 109 ? -5.612 3.264 27.251 1.00 76.56 109 SER A C 1
ATOM 858 O O . SER A 1 109 ? -5.375 2.875 28.394 1.00 76.56 109 SER A O 1
ATOM 860 N N . VAL A 1 110 ? -6.846 3.489 26.815 1.00 80.94 110 VAL A N 1
ATOM 861 C CA . VAL A 1 110 ? -8.023 3.363 27.671 1.00 80.94 110 VAL A CA 1
ATOM 862 C C . VAL A 1 110 ? -8.833 2.136 27.273 1.00 80.94 110 VAL A C 1
ATOM 864 O O . VAL A 1 110 ? -9.231 1.982 26.123 1.00 80.94 110 VAL A O 1
ATOM 867 N N . SER A 1 111 ? -9.093 1.258 28.243 1.00 76.38 111 SER A N 1
ATOM 868 C CA . SER A 1 111 ? -9.918 0.053 28.065 1.00 76.38 111 SER A CA 1
ATOM 869 C C . SER A 1 111 ? -11.394 0.265 28.412 1.00 76.38 111 SER A C 1
ATOM 871 O O . SER A 1 111 ? -12.240 -0.541 28.030 1.00 76.38 111 SER A O 1
ATOM 873 N N . ARG A 1 112 ? -11.714 1.341 29.142 1.00 83.31 112 ARG A N 1
ATOM 874 C CA . ARG A 1 112 ? -13.070 1.702 29.573 1.00 83.31 112 ARG A CA 1
ATOM 875 C C . ARG A 1 112 ? -13.391 3.126 29.149 1.00 83.31 112 ARG A C 1
ATOM 877 O O . ARG A 1 112 ? -12.786 4.076 29.636 1.00 83.31 112 ARG A O 1
ATOM 884 N N . LEU A 1 113 ? -14.341 3.261 28.240 1.00 86.69 113 LEU A N 1
ATOM 885 C CA . LEU A 1 113 ? -14.740 4.528 27.646 1.00 86.69 113 LEU A CA 1
ATOM 886 C C . LEU A 1 113 ? -15.934 5.088 28.416 1.00 86.69 113 LEU A C 1
ATOM 888 O O . LEU A 1 113 ? -16.785 4.336 28.874 1.00 86.69 113 LEU A O 1
ATOM 892 N N . GLN A 1 114 ? -16.008 6.400 28.571 1.00 87.12 114 GLN A N 1
ATOM 893 C CA . GLN A 1 114 ? -17.167 7.075 29.142 1.00 87.12 114 GLN A CA 1
ATOM 894 C C . GLN A 1 114 ? -18.022 7.649 28.019 1.00 87.12 114 GLN A C 1
ATOM 896 O O . GLN A 1 114 ? -17.508 8.164 27.022 1.00 87.12 114 GLN A O 1
ATOM 901 N N . GLU A 1 115 ? -19.337 7.550 28.186 1.00 89.56 115 GLU A N 1
ATOM 902 C CA . GLU A 1 115 ? -20.286 8.090 27.221 1.00 89.56 115 GLU A CA 1
ATOM 903 C C . GLU A 1 115 ? -20.134 9.615 27.068 1.00 89.56 115 GLU A C 1
ATOM 905 O O . GLU A 1 115 ? -19.976 10.345 28.048 1.00 89.56 115 GLU A O 1
ATOM 910 N N . ASN A 1 116 ? -20.207 10.094 25.820 1.00 86.00 116 ASN A N 1
ATOM 911 C CA . ASN A 1 116 ? -20.110 11.509 25.436 1.00 86.00 116 ASN A CA 1
ATOM 912 C C . ASN A 1 116 ? -18.768 12.189 25.768 1.00 86.00 116 ASN A C 1
ATOM 914 O O . ASN A 1 116 ? -18.680 13.417 25.754 1.00 86.00 116 ASN A O 1
ATOM 918 N N . ILE A 1 117 ? -17.711 11.409 26.014 1.00 87.19 117 ILE A N 1
ATOM 919 C CA . ILE A 1 117 ? -16.336 11.913 26.082 1.00 87.19 117 ILE A CA 1
ATOM 920 C C . ILE A 1 117 ? -15.638 11.690 24.739 1.00 87.19 117 ILE A C 1
ATOM 922 O O . ILE A 1 117 ? -15.812 10.658 24.086 1.00 87.19 117 ILE A O 1
ATOM 926 N N . ILE A 1 118 ? -14.857 12.685 24.317 1.00 87.94 118 ILE A N 1
ATOM 927 C CA . ILE A 1 118 ? -14.047 12.616 23.102 1.00 87.94 118 ILE A CA 1
ATOM 928 C C . ILE A 1 118 ? -12.742 11.891 23.424 1.00 87.94 118 ILE A C 1
ATOM 930 O O . ILE A 1 118 ? -11.949 12.349 24.244 1.00 87.94 118 ILE A O 1
ATOM 934 N N . TYR A 1 119 ? -12.509 10.784 22.730 1.00 89.81 119 TYR A N 1
ATOM 935 C CA . TYR A 1 119 ? -11.262 10.033 22.760 1.00 89.81 119 TYR A CA 1
ATOM 936 C C . TYR A 1 119 ? -10.568 10.117 21.406 1.00 89.81 119 TYR A C 1
ATOM 938 O O . TYR A 1 119 ? -11.203 10.313 20.369 1.00 89.81 119 TYR A O 1
ATOM 946 N N . THR A 1 120 ? -9.257 9.918 21.398 1.00 90.62 120 THR A N 1
ATOM 947 C CA . THR A 1 120 ? -8.473 9.847 20.169 1.00 90.62 120 THR A CA 1
ATOM 948 C C . THR A 1 120 ? -8.319 8.390 19.762 1.00 90.62 120 THR A C 1
ATOM 950 O O . THR A 1 120 ? -7.683 7.608 20.468 1.00 90.62 120 THR A O 1
ATOM 953 N N . VAL A 1 121 ? -8.875 8.026 18.608 1.00 90.69 121 VAL A N 1
ATOM 954 C CA . VAL A 1 121 ? -8.627 6.725 17.985 1.00 90.69 121 VAL A CA 1
ATOM 955 C C . VAL A 1 121 ? -7.378 6.839 17.129 1.00 90.69 121 VAL A C 1
ATOM 957 O O . VAL A 1 121 ? -7.309 7.670 16.220 1.00 90.69 121 VAL A O 1
ATOM 960 N N . ILE A 1 122 ? -6.394 6.005 17.436 1.00 91.62 122 ILE A N 1
ATOM 961 C CA . ILE A 1 122 ? -5.122 5.919 16.734 1.00 91.62 122 ILE A CA 1
ATOM 962 C C . ILE A 1 122 ? -5.074 4.549 16.075 1.00 91.62 122 ILE A C 1
ATOM 964 O O . ILE A 1 122 ? -5.165 3.527 16.754 1.00 91.62 122 ILE A O 1
ATOM 968 N N . CYS A 1 123 ? -4.894 4.519 14.760 1.00 90.88 123 CYS A N 1
ATOM 969 C CA . CYS A 1 123 ? -4.504 3.302 14.075 1.00 90.88 123 CYS A CA 1
ATOM 970 C C . CYS A 1 123 ? -3.138 3.456 13.422 1.00 90.88 123 CYS A C 1
ATOM 972 O O . CYS A 1 123 ? -2.896 4.396 12.670 1.00 90.88 123 CYS A O 1
ATOM 974 N N . ARG A 1 124 ? -2.250 2.499 13.685 1.00 91.38 124 ARG A N 1
ATOM 975 C CA . ARG A 1 124 ? -0.927 2.408 13.074 1.00 91.38 124 ARG A CA 1
ATOM 976 C C . ARG A 1 124 ? -0.857 1.137 12.247 1.00 91.38 124 ARG A C 1
ATOM 978 O O . ARG A 1 124 ? -0.936 0.045 12.799 1.00 91.38 124 ARG A O 1
ATOM 985 N N . ALA A 1 125 ? -0.688 1.278 10.941 1.00 91.06 125 ALA A N 1
ATOM 986 C CA . ALA A 1 125 ? -0.462 0.160 10.042 1.00 91.06 125 ALA A CA 1
ATOM 987 C C . ALA A 1 125 ? 1.010 0.179 9.598 1.00 91.06 125 ALA A C 1
ATOM 989 O O . ALA A 1 125 ? 1.445 1.148 8.973 1.00 91.06 125 ALA A O 1
ATOM 990 N N . PRO A 1 126 ? 1.812 -0.834 9.964 1.00 87.19 126 PRO A N 1
ATOM 991 C CA . PRO A 1 126 ? 3.198 -0.946 9.522 1.00 87.19 126 PRO A CA 1
ATOM 992 C C . PRO A 1 126 ? 3.320 -0.851 7.995 1.00 87.19 126 PRO A C 1
ATOM 994 O O . PRO A 1 126 ? 2.609 -1.513 7.259 1.00 87.19 126 PRO A O 1
ATOM 997 N N . GLY A 1 127 ? 4.234 -0.033 7.483 1.00 81.88 127 GLY A N 1
ATOM 998 C CA . GLY A 1 127 ? 4.448 0.039 6.037 1.00 81.88 127 GLY A CA 1
ATOM 999 C C . GLY A 1 127 ? 5.036 -1.252 5.454 1.00 81.88 127 GLY A C 1
ATOM 1000 O O . GLY A 1 127 ? 5.597 -2.084 6.171 1.00 81.88 127 GLY A O 1
ATOM 1001 N N . GLY A 1 128 ? 4.951 -1.368 4.134 1.00 83.25 128 GLY A N 1
ATOM 1002 C CA . GLY A 1 128 ? 5.768 -2.261 3.319 1.00 83.25 128 GLY A CA 1
ATOM 1003 C C . GLY A 1 128 ? 6.514 -1.456 2.257 1.00 83.25 128 GLY A C 1
ATOM 1004 O O . GLY A 1 128 ? 6.630 -0.229 2.354 1.00 83.25 128 GLY A O 1
ATOM 1005 N N . VAL A 1 129 ? 7.006 -2.151 1.236 1.00 83.62 129 VAL A N 1
ATOM 1006 C CA . VAL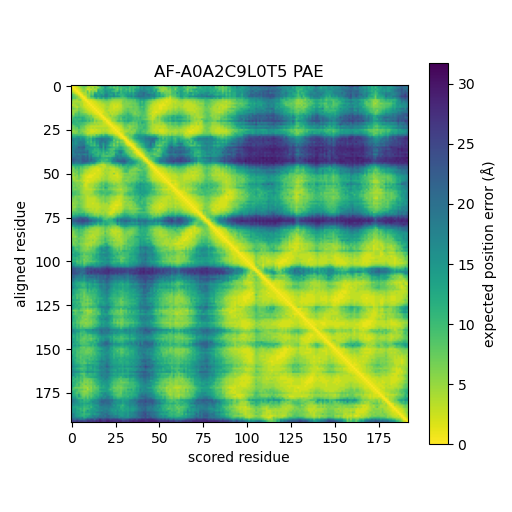 A 1 129 ? 7.459 -1.520 -0.005 1.00 83.62 129 VAL A CA 1
ATOM 1007 C C . VAL A 1 129 ? 6.602 -2.091 -1.134 1.00 83.62 129 VAL A C 1
ATOM 1009 O O . VAL A 1 129 ? 6.688 -3.300 -1.365 1.00 83.62 129 VAL A O 1
ATOM 1012 N N . PRO A 1 130 ? 5.793 -1.273 -1.842 1.00 80.94 130 PRO A N 1
ATOM 1013 C CA . PRO A 1 130 ? 5.543 0.169 -1.657 1.00 80.94 130 PRO A CA 1
ATOM 1014 C C . PRO A 1 130 ? 4.808 0.526 -0.348 1.00 80.94 130 PRO A C 1
ATOM 1016 O O . PRO A 1 130 ? 4.304 -0.354 0.339 1.00 80.94 130 PRO A O 1
ATOM 1019 N N . PRO A 1 131 ? 4.716 1.814 0.027 1.00 83.94 131 PRO A N 1
ATOM 1020 C CA . PRO A 1 131 ? 3.922 2.221 1.183 1.00 83.94 131 PRO A CA 1
ATOM 1021 C C . PRO A 1 131 ? 2.427 1.874 1.028 1.00 83.94 131 PRO A C 1
ATOM 1023 O O . PRO A 1 131 ? 1.911 1.639 -0.064 1.00 83.94 131 PRO A O 1
ATOM 1026 N N . ILE A 1 132 ? 1.723 1.850 2.162 1.00 85.81 132 ILE A N 1
ATOM 1027 C CA . ILE A 1 132 ? 0.283 1.563 2.255 1.00 85.81 132 ILE A CA 1
ATOM 1028 C C . ILE A 1 132 ? -0.533 2.575 1.435 1.00 85.81 132 ILE A C 1
ATOM 1030 O O . ILE A 1 132 ? -0.212 3.765 1.384 1.00 85.81 132 ILE A O 1
ATOM 1034 N N . THR A 1 133 ? -1.616 2.090 0.826 1.00 83.56 133 THR A N 1
ATOM 1035 C CA . THR A 1 133 ? -2.532 2.895 0.002 1.00 83.56 133 THR A CA 1
ATOM 1036 C C . THR A 1 133 ? -3.579 3.622 0.840 1.00 83.56 133 THR A C 1
ATOM 1038 O O . THR A 1 133 ? -3.737 4.835 0.709 1.00 83.56 133 THR A O 1
ATOM 1041 N N . ASN A 1 134 ? -4.256 2.907 1.741 1.00 87.56 134 ASN A N 1
ATOM 1042 C CA . ASN A 1 134 ? -5.241 3.478 2.648 1.00 87.56 134 ASN A CA 1
ATOM 1043 C C . ASN A 1 134 ? -5.234 2.796 4.022 1.00 87.56 134 ASN A C 1
ATOM 1045 O O . ASN A 1 134 ? -4.767 1.666 4.188 1.00 87.56 134 ASN A O 1
ATOM 1049 N N . ILE A 1 135 ? -5.771 3.516 5.003 1.00 91.06 135 ILE A N 1
ATOM 1050 C CA . ILE A 1 135 ? -6.110 3.002 6.329 1.00 91.06 135 ILE A CA 1
ATOM 1051 C C . ILE A 1 135 ? -7.573 3.334 6.579 1.00 91.06 135 ILE A C 1
ATOM 1053 O O . ILE A 1 135 ? -7.976 4.490 6.438 1.00 91.06 135 ILE A O 1
ATOM 1057 N N . THR A 1 136 ? -8.353 2.332 6.974 1.00 91.00 136 THR A N 1
ATOM 1058 C CA . THR A 1 136 ? -9.765 2.484 7.322 1.00 91.00 136 THR A CA 1
ATOM 1059 C C . THR A 1 136 ? -9.994 2.049 8.760 1.00 91.00 136 THR A C 1
ATOM 1061 O O . THR A 1 136 ? -9.667 0.927 9.151 1.00 91.00 136 THR A O 1
ATOM 1064 N N . VAL A 1 137 ? -10.583 2.951 9.543 1.00 91.88 137 VAL A N 1
ATOM 1065 C CA . VAL A 1 137 ? -11.006 2.709 10.920 1.00 91.88 137 VAL A CA 1
ATOM 1066 C C . VAL A 1 137 ? -12.525 2.705 10.974 1.00 91.88 137 VAL A C 1
ATOM 1068 O O . VAL A 1 137 ? -13.166 3.644 10.500 1.00 91.88 137 VAL A O 1
ATOM 1071 N N . SER A 1 138 ? -13.088 1.659 11.575 1.00 92.00 138 SER A N 1
ATOM 1072 C CA . SER A 1 138 ? -14.525 1.505 11.773 1.00 92.00 138 SER A CA 1
ATOM 1073 C C . SER A 1 138 ? -14.831 1.210 13.237 1.00 92.00 138 SER A C 1
ATOM 1075 O O . SER A 1 138 ? -14.547 0.120 13.723 1.00 92.00 138 SER A O 1
ATOM 1077 N N . CYS A 1 139 ? -15.415 2.180 13.932 1.00 88.69 139 CYS A N 1
ATOM 1078 C CA . CYS A 1 139 ? -15.855 2.097 15.322 1.00 88.69 139 CYS A CA 1
ATOM 1079 C C . CYS A 1 139 ? -17.373 2.270 15.375 1.00 88.69 139 CYS A C 1
ATOM 1081 O O . CYS A 1 139 ? -17.881 3.393 15.422 1.00 88.69 139 CYS A O 1
ATOM 1083 N N . GLY A 1 140 ? -18.100 1.155 15.326 1.00 84.56 140 GLY A N 1
ATOM 1084 C CA . GLY A 1 140 ? -19.556 1.173 15.259 1.00 84.56 140 GLY A CA 1
ATOM 1085 C C . GLY A 1 140 ? -20.083 1.917 14.039 1.00 84.56 140 GLY A C 1
ATOM 1086 O O . GLY A 1 140 ? -19.808 1.526 12.911 1.00 84.56 140 GLY A O 1
ATOM 1087 N N . ASN A 1 141 ? -20.805 3.017 14.260 1.00 83.69 141 ASN A N 1
ATOM 1088 C CA . ASN A 1 141 ? -21.359 3.837 13.175 1.00 83.69 141 ASN A CA 1
ATOM 1089 C C . ASN A 1 141 ? -20.340 4.815 12.561 1.00 83.69 141 ASN A C 1
ATOM 1091 O O . ASN A 1 141 ? -20.680 5.567 11.649 1.00 83.69 141 ASN A O 1
ATOM 1095 N N . ILE A 1 142 ? -19.109 4.860 13.078 1.00 85.25 142 ILE A N 1
ATOM 1096 C CA . ILE A 1 142 ? -18.070 5.773 12.601 1.00 85.25 142 ILE A CA 1
ATOM 1097 C C . ILE A 1 142 ? -17.133 5.011 11.685 1.00 85.25 142 ILE A C 1
ATOM 1099 O O . ILE A 1 142 ? -16.363 4.178 12.152 1.00 85.25 142 ILE A O 1
ATOM 1103 N N . ILE A 1 143 ? -17.150 5.367 10.404 1.00 89.62 143 ILE A N 1
ATOM 1104 C CA . ILE A 1 143 ? -16.212 4.864 9.405 1.00 89.62 143 ILE A CA 1
ATOM 1105 C C . ILE A 1 143 ? -15.412 6.052 8.884 1.00 89.62 143 ILE A C 1
ATOM 1107 O O . ILE A 1 143 ? -15.979 7.027 8.390 1.00 89.62 143 ILE A O 1
ATOM 1111 N N . LYS A 1 144 ? -14.087 5.987 9.016 1.00 89.69 144 LYS A N 1
ATOM 1112 C CA . LYS A 1 144 ? -13.173 6.994 8.476 1.00 89.69 144 LYS A CA 1
ATOM 1113 C C . LYS A 1 144 ? -12.042 6.310 7.727 1.00 89.69 144 LYS A C 1
ATOM 1115 O O . LYS A 1 144 ? -11.434 5.369 8.232 1.00 89.69 144 LYS A O 1
ATOM 1120 N N . THR A 1 145 ? -11.738 6.841 6.552 1.00 88.19 145 THR A N 1
ATOM 1121 C CA . THR A 1 145 ? -10.656 6.355 5.699 1.00 88.19 145 THR A CA 1
ATOM 1122 C C . THR A 1 145 ? -9.687 7.491 5.434 1.00 88.19 145 THR A C 1
ATOM 1124 O O . THR A 1 145 ? -10.093 8.590 5.058 1.00 88.19 145 THR A O 1
ATOM 1127 N N . MET A 1 146 ? -8.401 7.221 5.619 1.00 86.75 146 MET A N 1
ATOM 1128 C CA . MET A 1 146 ? -7.324 8.107 5.206 1.00 86.75 146 MET A CA 1
ATOM 1129 C C . MET A 1 146 ? -6.638 7.517 3.984 1.00 86.75 146 MET A C 1
ATOM 1131 O O . MET A 1 146 ? -6.249 6.347 3.974 1.00 86.75 146 MET A O 1
ATOM 1135 N N . GLN A 1 147 ? -6.515 8.351 2.958 1.00 81.88 147 GLN A N 1
ATOM 1136 C CA . GLN A 1 147 ? -5.760 8.049 1.754 1.00 81.88 147 GLN A CA 1
ATOM 1137 C C . GLN A 1 147 ? -4.315 8.463 1.996 1.00 81.88 147 GLN A C 1
ATOM 1139 O O . GLN A 1 147 ? -4.076 9.620 2.334 1.00 81.88 147 GLN A O 1
ATOM 1144 N N . TYR A 1 148 ? -3.386 7.534 1.776 1.00 73.81 148 TYR A N 1
ATOM 1145 C CA . TYR A 1 148 ? -1.945 7.715 1.942 1.00 73.81 148 TYR A CA 1
ATOM 1146 C C . TYR A 1 148 ? -1.501 7.997 3.389 1.00 73.81 148 TYR A C 1
ATOM 1148 O O . TYR A 1 148 ? -1.986 8.894 4.072 1.00 73.81 148 TYR A O 1
ATOM 1156 N N . GLY A 1 149 ? -0.527 7.220 3.862 1.00 78.94 149 GLY A N 1
ATOM 1157 C CA . GLY A 1 149 ? 0.017 7.327 5.216 1.00 78.94 149 GLY A CA 1
ATOM 1158 C C . GLY A 1 149 ? -0.150 6.043 6.024 1.00 78.94 149 GLY A C 1
ATOM 1159 O O . GLY A 1 149 ? -0.987 5.194 5.732 1.00 78.94 149 GLY A O 1
ATOM 1160 N N . ASN A 1 150 ? 0.696 5.894 7.038 1.00 84.62 150 ASN A N 1
ATOM 1161 C CA . ASN A 1 150 ? 0.803 4.699 7.879 1.00 84.62 150 ASN A CA 1
ATOM 1162 C C . ASN A 1 150 ? 0.182 4.881 9.279 1.00 84.62 150 ASN A C 1
ATOM 1164 O O . ASN A 1 150 ? 0.089 3.920 10.045 1.00 84.62 150 ASN A O 1
ATOM 1168 N N . ILE A 1 151 ? -0.232 6.103 9.631 1.00 88.56 151 ILE A N 1
ATOM 1169 C CA . ILE A 1 151 ? -0.814 6.437 10.933 1.00 88.56 151 ILE A CA 1
ATOM 1170 C C . ILE A 1 151 ? -2.072 7.273 10.726 1.00 88.56 151 ILE A C 1
ATOM 1172 O O . ILE A 1 151 ? -2.011 8.378 10.199 1.00 88.56 151 ILE A O 1
ATOM 1176 N N . PHE A 1 152 ? -3.200 6.750 11.188 1.00 89.25 152 PHE A N 1
ATOM 1177 C CA . PHE A 1 152 ? -4.473 7.446 11.260 1.00 89.25 152 PHE A CA 1
ATOM 1178 C C . PHE A 1 152 ? -4.739 7.903 12.694 1.00 89.25 152 PHE A C 1
ATOM 1180 O O . PHE A 1 152 ? -4.626 7.105 13.625 1.00 89.25 152 PHE A O 1
ATOM 1187 N N . THR A 1 153 ? -5.164 9.153 12.861 1.00 90.19 153 THR A N 1
ATOM 1188 C CA . THR A 1 153 ? -5.536 9.716 14.163 1.00 90.19 153 THR A CA 1
ATOM 1189 C C . THR A 1 153 ? -6.826 10.508 14.014 1.00 90.19 153 THR A C 1
ATOM 1191 O O . THR A 1 153 ? -6.905 11.405 13.174 1.00 90.19 153 THR A O 1
ATOM 1194 N N . SER A 1 154 ? -7.846 10.208 14.822 1.00 88.88 154 SER A N 1
ATOM 1195 C CA . SER A 1 154 ? -9.101 10.961 14.779 1.00 88.88 154 SER A CA 1
ATOM 1196 C C . SER A 1 154 ? -9.796 11.063 16.135 1.00 88.88 154 SER A C 1
ATOM 1198 O O . SER A 1 154 ? -9.887 10.054 16.838 1.00 88.88 154 SER A O 1
ATOM 1200 N N . PRO A 1 155 ? -10.331 12.246 16.496 1.00 89.38 155 PRO A N 1
ATOM 1201 C CA . PRO A 1 155 ? -11.199 12.382 17.655 1.00 89.38 155 PRO A CA 1
ATOM 1202 C C . PRO A 1 155 ? -12.560 11.725 17.383 1.00 89.38 155 PRO A C 1
ATOM 1204 O O . PRO A 1 155 ? -13.154 11.898 16.311 1.00 89.38 155 PRO A O 1
ATOM 1207 N N . VAL A 1 156 ? -13.045 10.972 18.366 1.00 89.12 156 VAL A N 1
ATOM 1208 C CA . VAL A 1 156 ? -14.305 10.227 18.341 1.00 89.12 156 VAL A CA 1
ATOM 1209 C C . VAL A 1 156 ? -15.013 10.393 19.682 1.00 89.12 156 VAL A C 1
ATOM 1211 O O . VAL A 1 156 ? -14.441 10.105 20.731 1.00 89.12 156 VAL A O 1
ATOM 1214 N N . ALA A 1 157 ? -16.269 10.835 19.642 1.00 89.38 157 ALA A N 1
ATOM 1215 C CA . ALA A 1 157 ? -17.164 10.765 20.789 1.00 89.38 157 ALA A CA 1
ATOM 1216 C C . ALA A 1 157 ? -17.862 9.401 20.787 1.00 89.38 157 ALA A C 1
ATOM 1218 O O . ALA A 1 157 ? -18.554 9.063 19.825 1.00 89.38 157 ALA A O 1
ATOM 1219 N N . PHE A 1 158 ? -17.663 8.617 21.845 1.00 87.44 158 PHE A N 1
ATOM 1220 C CA . PHE A 1 158 ? -18.293 7.306 21.977 1.00 87.44 158 PHE A CA 1
ATOM 1221 C C . PHE A 1 158 ? -19.676 7.433 22.623 1.00 87.44 158 PHE A C 1
ATOM 1223 O O . PHE A 1 158 ? -19.845 8.085 23.655 1.00 87.44 158 PHE A O 1
ATOM 1230 N N . THR A 1 159 ? -20.663 6.784 22.011 1.00 88.94 159 THR A N 1
ATOM 1231 C CA . THR A 1 159 ? -22.065 6.763 22.447 1.00 88.94 159 THR A CA 1
ATOM 1232 C C . THR A 1 159 ? -22.468 5.360 22.883 1.00 88.94 159 THR A C 1
ATOM 1234 O O . THR A 1 159 ? -21.909 4.373 22.408 1.00 88.94 159 THR A O 1
ATOM 1237 N N . ARG A 1 160 ? -23.472 5.227 23.755 1.00 85.06 160 ARG A N 1
ATOM 1238 C CA . ARG A 1 160 ? -23.872 3.928 24.328 1.00 85.06 160 ARG A CA 1
ATOM 1239 C C . ARG A 1 160 ? -24.244 2.846 23.310 1.00 85.06 160 ARG A C 1
ATOM 1241 O O . ARG A 1 160 ? -24.024 1.668 23.572 1.00 85.06 160 ARG A O 1
ATOM 1248 N N . ASN A 1 161 ? -24.770 3.222 22.146 1.00 85.88 161 ASN A N 1
ATOM 1249 C CA . ASN A 1 161 ? -25.066 2.284 21.054 1.00 85.88 161 ASN A CA 1
ATOM 1250 C C . ASN A 1 161 ? -23.813 1.603 20.469 1.00 85.88 161 ASN A C 1
ATOM 1252 O O . ASN A 1 161 ? -23.949 0.581 19.807 1.00 85.88 161 ASN A O 1
ATOM 1256 N N . MET A 1 162 ? -22.615 2.138 20.722 1.00 86.56 162 MET A N 1
ATOM 1257 C CA . MET A 1 162 ? -21.343 1.539 20.326 1.00 86.56 162 MET A CA 1
ATOM 1258 C C . MET A 1 162 ? -20.817 0.550 21.369 1.00 86.56 162 MET A C 1
ATOM 1260 O O . MET A 1 162 ? -19.758 -0.019 21.150 1.00 86.56 162 MET A O 1
ATOM 1264 N N . ASN A 1 163 ? -21.486 0.352 22.510 1.00 88.25 163 ASN A N 1
ATOM 1265 C CA . ASN A 1 163 ? -21.014 -0.558 23.554 1.00 88.25 163 ASN A CA 1
ATOM 1266 C C . ASN A 1 163 ? -21.049 -2.019 23.077 1.00 88.25 163 ASN A C 1
ATOM 1268 O O . ASN A 1 163 ? -22.054 -2.465 22.526 1.00 88.25 163 ASN A O 1
ATOM 1272 N N . GLY A 1 164 ? -19.968 -2.765 23.308 1.00 84.56 164 GLY A N 1
ATOM 1273 C CA . GLY A 1 164 ? -19.828 -4.151 22.855 1.00 84.56 164 GLY A CA 1
ATOM 1274 C C . GLY A 1 164 ? -19.596 -4.304 21.349 1.00 84.56 164 GLY A C 1
ATOM 1275 O O . GLY A 1 164 ? -19.605 -5.427 20.851 1.00 84.56 164 GLY A O 1
ATOM 1276 N N . GLN A 1 165 ? -19.389 -3.205 20.617 1.00 89.50 165 GLN A N 1
ATOM 1277 C CA . GLN A 1 165 ? -19.031 -3.243 19.200 1.00 89.50 165 GLN A CA 1
ATOM 1278 C C . GLN A 1 165 ? -17.508 -3.306 19.023 1.00 89.50 165 GLN A C 1
ATOM 1280 O O . GLN A 1 165 ? -16.731 -2.932 19.901 1.00 89.50 165 GLN A O 1
ATOM 1285 N N . ASN A 1 166 ? -17.063 -3.776 17.861 1.00 89.62 166 ASN A N 1
ATOM 1286 C CA . ASN A 1 166 ? -15.642 -3.820 17.543 1.00 89.62 166 ASN A CA 1
ATOM 1287 C C . ASN A 1 166 ? -15.222 -2.536 16.826 1.00 89.62 166 ASN A C 1
ATOM 1289 O O . ASN A 1 166 ? -15.704 -2.229 15.736 1.00 89.62 166 ASN A O 1
ATOM 1293 N N . CYS A 1 167 ? -14.272 -1.820 17.419 1.00 89.56 167 CYS A N 1
ATOM 1294 C CA . CYS A 1 167 ? -13.446 -0.851 16.719 1.00 89.56 167 CYS A CA 1
ATOM 1295 C C . CYS A 1 167 ? -12.410 -1.608 15.896 1.00 89.56 167 CYS A C 1
ATOM 1297 O O . CYS A 1 167 ? -11.486 -2.199 16.447 1.00 89.56 167 CYS A O 1
ATOM 1299 N N . THR A 1 168 ? -12.561 -1.604 14.582 1.00 91.88 168 THR A N 1
ATOM 1300 C CA . THR A 1 168 ? -11.656 -2.280 13.656 1.00 91.88 168 THR A CA 1
ATOM 1301 C C . THR A 1 168 ? -10.721 -1.277 13.002 1.00 91.88 168 THR A C 1
ATOM 1303 O O . THR A 1 168 ? -11.125 -0.166 12.650 1.00 91.88 168 THR A O 1
ATOM 1306 N N . CYS A 1 169 ? -9.464 -1.672 12.829 1.00 90.69 169 CYS A N 1
ATOM 1307 C CA . CYS A 1 169 ? -8.558 -1.013 11.912 1.00 90.69 169 CYS A CA 1
ATOM 1308 C C . CYS A 1 169 ? -8.093 -1.973 10.824 1.00 90.69 169 CYS A C 1
ATOM 1310 O O . CYS A 1 169 ? -7.597 -3.071 11.090 1.00 90.69 169 CYS A O 1
ATOM 1312 N N . THR A 1 170 ? -8.226 -1.499 9.594 1.00 90.88 170 THR A N 1
ATOM 1313 C CA . THR A 1 170 ? -7.815 -2.174 8.373 1.00 90.88 170 THR A CA 1
ATOM 1314 C C . THR A 1 170 ? -6.889 -1.257 7.588 1.00 90.88 170 THR A C 1
ATOM 1316 O O . THR A 1 170 ? -6.973 -0.031 7.678 1.00 90.88 170 THR A O 1
ATOM 1319 N N . ALA A 1 171 ? -5.976 -1.850 6.837 1.00 90.19 171 ALA A N 1
ATOM 1320 C CA . ALA A 1 171 ? -5.095 -1.136 5.929 1.00 90.19 171 ALA A CA 1
ATOM 1321 C C . ALA A 1 171 ? -5.100 -1.851 4.583 1.00 90.19 171 ALA A C 1
ATOM 1323 O O . ALA A 1 171 ? -5.439 -3.028 4.516 1.00 90.19 171 ALA A O 1
ATOM 1324 N N . GLN A 1 172 ? -4.715 -1.167 3.514 1.00 87.69 172 GLN A N 1
ATOM 1325 C CA . GLN A 1 172 ? -4.604 -1.787 2.200 1.00 87.69 172 GLN A CA 1
ATOM 1326 C C . GLN A 1 172 ? -3.185 -1.650 1.664 1.00 87.69 172 GLN A C 1
ATOM 1328 O O . GLN A 1 172 ? -2.675 -0.554 1.416 1.00 87.69 172 GLN A O 1
ATOM 1333 N N . HIS A 1 173 ? -2.551 -2.797 1.458 1.00 85.75 173 HIS A N 1
ATOM 1334 C CA . HIS A 1 173 ? -1.237 -2.909 0.846 1.00 85.75 173 HIS A CA 1
ATOM 1335 C C . HIS A 1 173 ? -1.345 -3.746 -0.426 1.00 85.75 173 HIS A C 1
ATOM 1337 O O . HIS A 1 173 ? -2.139 -4.682 -0.480 1.00 85.75 173 HIS A O 1
ATOM 1343 N N . ILE A 1 174 ? -0.530 -3.436 -1.434 1.00 81.62 174 ILE A N 1
ATOM 1344 C CA . ILE A 1 174 ? -0.617 -4.074 -2.755 1.00 81.62 174 ILE A CA 1
ATOM 1345 C C . ILE A 1 174 ? -0.374 -5.588 -2.734 1.00 81.62 174 ILE A C 1
ATOM 1347 O O . ILE A 1 174 ? -0.843 -6.298 -3.612 1.00 81.62 174 ILE A O 1
ATOM 1351 N N . THR A 1 175 ? 0.327 -6.090 -1.716 1.00 81.31 175 THR A N 1
ATOM 1352 C CA . THR A 1 175 ? 0.555 -7.531 -1.532 1.00 81.31 175 THR A CA 1
ATOM 1353 C C . THR A 1 175 ? -0.645 -8.264 -0.919 1.00 81.31 175 THR A C 1
ATOM 1355 O O . THR A 1 175 ? -0.518 -9.443 -0.614 1.00 81.31 175 THR A O 1
ATOM 1358 N N . GLY A 1 176 ? -1.756 -7.581 -0.618 1.00 80.69 176 GLY A N 1
ATOM 1359 C CA . GLY A 1 176 ? -2.937 -8.183 0.019 1.00 80.69 176 GLY A CA 1
ATOM 1360 C C . GLY A 1 176 ? -2.749 -8.584 1.490 1.00 80.69 176 GLY A C 1
ATOM 1361 O O . GLY A 1 176 ? -3.661 -9.123 2.103 1.00 80.69 176 GLY A O 1
ATOM 1362 N N . PHE A 1 177 ? -1.591 -8.293 2.105 1.00 83.00 177 PHE A N 1
ATOM 1363 C CA . PHE A 1 177 ? -1.234 -8.763 3.458 1.00 83.00 177 PHE A CA 1
ATOM 1364 C C . PHE A 1 177 ? -2.295 -8.459 4.529 1.00 83.00 177 PHE A C 1
ATOM 1366 O O . PHE A 1 177 ? -2.475 -9.230 5.470 1.00 83.00 177 PHE A O 1
ATOM 1373 N N . TYR A 1 178 ? -2.990 -7.332 4.393 1.00 82.75 178 TYR A N 1
ATOM 1374 C CA . TYR A 1 178 ? -3.967 -6.856 5.366 1.00 82.75 178 TYR A CA 1
ATOM 1375 C C . TYR A 1 178 ? -5.394 -7.366 5.161 1.00 82.75 178 TYR A C 1
ATOM 1377 O O . TYR A 1 178 ? -6.207 -7.186 6.063 1.00 82.75 178 TYR A O 1
ATOM 1385 N N . GLU A 1 179 ? -5.698 -8.039 4.047 1.00 79.12 179 GLU A N 1
ATOM 1386 C CA . GLU A 1 179 ? -7.036 -8.598 3.794 1.00 79.12 179 GLU A CA 1
ATOM 1387 C C . GLU A 1 179 ? -7.417 -9.649 4.845 1.00 79.12 179 GLU A C 1
ATOM 1389 O O . GLU A 1 179 ? -8.568 -9.726 5.263 1.00 79.12 179 GLU A O 1
ATOM 1394 N N . ASN A 1 180 ? -6.421 -10.380 5.354 1.00 67.56 180 ASN A N 1
ATOM 1395 C CA . ASN A 1 180 ? -6.598 -11.412 6.379 1.00 67.56 180 ASN A CA 1
ATOM 1396 C C . ASN A 1 180 ? -6.100 -10.987 7.772 1.00 67.56 180 ASN A C 1
ATOM 1398 O O . ASN A 1 180 ? -6.159 -11.773 8.712 1.00 67.56 180 ASN A O 1
ATOM 1402 N N . ASN A 1 181 ? -5.588 -9.761 7.917 1.00 76.12 181 ASN A N 1
ATOM 1403 C CA . ASN A 1 181 ? -4.891 -9.298 9.119 1.00 76.12 181 ASN A CA 1
ATOM 1404 C C . ASN A 1 181 ? -5.492 -7.989 9.631 1.00 76.12 181 ASN A C 1
ATOM 1406 O O . ASN A 1 181 ? -4.861 -6.932 9.597 1.00 76.12 181 ASN A O 1
ATOM 1410 N N . THR A 1 182 ? -6.728 -8.067 10.116 1.00 79.12 182 THR A N 1
ATOM 1411 C CA . THR A 1 182 ? -7.429 -6.945 10.746 1.00 79.12 182 THR A CA 1
ATOM 1412 C C . THR A 1 182 ? -7.198 -6.937 12.250 1.00 79.12 182 THR A C 1
ATOM 1414 O O . THR A 1 182 ? -7.155 -7.998 12.872 1.00 79.12 182 THR A O 1
ATOM 1417 N N . ASN A 1 183 ? -7.115 -5.754 12.856 1.00 85.25 183 ASN A N 1
ATOM 1418 C CA . ASN A 1 183 ? -7.075 -5.631 14.311 1.00 85.25 183 ASN A CA 1
ATOM 1419 C C . ASN A 1 183 ? -8.382 -5.029 14.820 1.00 85.25 183 ASN A C 1
ATOM 1421 O O . ASN A 1 183 ? -8.870 -4.046 14.259 1.00 85.25 183 ASN A O 1
ATOM 1425 N N . SER A 1 184 ? -8.949 -5.632 15.860 1.00 86.50 184 SER A N 1
ATOM 1426 C CA . SER A 1 184 ? -10.219 -5.234 16.453 1.00 86.50 184 SER A CA 1
ATOM 1427 C C . SER A 1 184 ? -10.085 -5.054 17.959 1.00 86.50 184 SER A C 1
ATOM 1429 O O . SER A 1 184 ? -9.606 -5.949 18.652 1.00 86.50 184 SER A O 1
ATOM 1431 N N . LEU A 1 185 ? -10.583 -3.932 18.466 1.00 87.00 185 LEU A N 1
ATOM 1432 C CA . LEU A 1 185 ? -10.690 -3.632 19.886 1.00 87.00 185 LEU A CA 1
ATOM 1433 C C . LEU A 1 185 ? -12.166 -3.545 20.276 1.00 87.00 185 LEU A C 1
ATOM 1435 O O . LEU A 1 185 ? -12.919 -2.778 19.677 1.00 87.00 185 LEU A O 1
ATOM 1439 N N . LEU A 1 186 ? -12.573 -4.311 21.286 1.00 86.00 186 LEU A N 1
ATOM 1440 C CA . LEU A 1 186 ? -13.937 -4.263 21.806 1.00 86.00 186 LEU A CA 1
ATOM 1441 C C . LEU A 1 186 ? -14.135 -2.998 22.649 1.00 86.00 186 LEU A C 1
ATOM 1443 O O . LEU A 1 186 ? -13.359 -2.720 23.565 1.00 86.00 186 LEU A O 1
ATOM 1447 N N . THR A 1 187 ? -15.180 -2.235 22.354 1.00 84.50 187 THR A N 1
ATOM 1448 C CA . THR A 1 187 ? -15.533 -1.026 23.102 1.00 84.50 187 THR A CA 1
ATOM 1449 C C . THR A 1 187 ? -16.333 -1.386 24.353 1.00 84.50 187 THR A C 1
ATOM 1451 O O . THR A 1 187 ? -17.372 -2.042 24.288 1.00 84.50 187 THR A O 1
ATOM 1454 N N . ASN A 1 188 ? -15.872 -0.922 25.514 1.00 86.00 188 ASN A N 1
ATOM 1455 C CA . ASN A 1 188 ? -16.594 -1.048 26.779 1.00 86.00 188 ASN A CA 1
ATOM 1456 C C . ASN A 1 188 ? -16.940 0.349 27.293 1.00 86.00 188 ASN A C 1
ATOM 1458 O O . ASN A 1 188 ? -16.052 1.073 27.746 1.00 86.00 188 ASN A O 1
ATOM 1462 N N . ILE A 1 189 ? -18.209 0.737 27.162 1.00 85.00 189 ILE A N 1
ATOM 1463 C CA . ILE A 1 189 ? -18.688 2.088 27.457 1.00 85.00 189 ILE A CA 1
ATOM 1464 C C . ILE A 1 189 ? -19.446 2.081 28.786 1.00 85.00 189 ILE A C 1
ATOM 1466 O O . ILE A 1 189 ? -20.488 1.440 28.924 1.00 85.00 189 ILE A O 1
ATOM 1470 N N . LEU A 1 190 ? -18.919 2.813 29.763 1.00 82.75 190 LEU A N 1
ATOM 1471 C CA . LEU A 1 190 ? -19.504 2.993 31.084 1.00 82.75 190 LEU A CA 1
ATOM 1472 C C . LEU A 1 190 ? -20.578 4.085 31.061 1.00 82.75 190 LEU A C 1
ATOM 1474 O O . LEU A 1 190 ? -20.417 5.122 30.412 1.00 82.75 190 LEU A O 1
ATOM 1478 N N . CYS A 1 191 ? -21.653 3.850 31.817 1.00 74.56 191 CYS A N 1
ATOM 1479 C CA . CYS A 1 191 ? -22.662 4.869 32.094 1.00 74.56 191 CYS A CA 1
ATOM 1480 C C . CYS A 1 191 ? -22.055 5.977 32.960 1.00 74.56 191 CYS A C 1
ATOM 1482 O O . CYS A 1 191 ? -21.182 5.713 33.792 1.00 74.56 191 CYS A O 1
ATOM 1484 N N . LYS A 1 192 ? -22.528 7.201 32.740 1.00 58.78 192 LYS A N 1
ATOM 1485 C CA . LYS A 1 192 ? -22.250 8.330 33.621 1.00 58.78 192 LYS A CA 1
ATOM 1486 C C . LYS A 1 192 ? -23.085 8.241 34.894 1.00 58.78 192 LYS A C 1
ATOM 1488 O O . LYS A 1 192 ? -24.243 7.777 34.789 1.00 58.78 192 LYS A O 1
#

Solvent-accessible surface area (backbone atoms only — not comparable to full-atom values): 10826 Å² total; per-residue (Å²): 113,48,80,44,75,65,73,55,36,38,35,41,41,39,70,50,70,79,32,65,82,43,54,46,44,43,40,49,42,95,92,48,80,54,78,44,68,76,51,86,52,96,45,100,87,36,25,40,31,45,36,57,49,76,45,61,49,78,80,57,72,80,42,80,43,67,40,38,37,37,37,35,46,70,73,52,94,55,80,86,60,61,52,74,50,76,50,76,52,64,33,41,70,48,86,54,61,35,45,68,46,41,14,58,93,75,77,46,80,55,77,69,43,50,56,77,40,73,30,31,41,36,35,42,36,55,54,36,37,63,57,37,52,33,35,38,39,34,47,60,93,44,74,51,73,46,77,59,57,48,68,49,77,44,81,43,68,44,51,72,90,39,43,74,29,54,33,34,28,40,46,42,41,83,79,51,67,31,81,84,32,65,26,71,46,71,37,42,57,44,84,131

Sequence (192 aa):
MQLINNNTQLSITCMTTKIYPAAQCTFNLPGLISHSHIIYNDSVDYYQSNCTWTSSINKFEVGNYVLEVSFYSTITRNTDFKTTVTTFFQLAPPKSSPIIQIATNGTDSVSRLQENIIYTVICRAPGGVPPITNITVSCGNIIKTMQYGNIFTSPVAFTRNMNGQNCTCTAQHITGFYENNTNSLLTNILCK

Mean predicted aligned error: 10.69 Å

Organism: Biomphalaria glabrata (NCBI:txid6526)

pLDDT: mean 78.56, std 10.92, range [52.0, 92.0]

Radius of gyration: 25.09 Å; Cα contacts (8 Å, |Δi|>4): 471; chains: 1; bounding box: 53×33×71 Å

Foldseek 3Di:
DDWDDPQFKTKDKDKDKFAPPFKWKWKDWVPDTDTADFDFDDDPRITMGMGMDMDTPLVDDFFKIKIKMWIDHPVPPDPPDIDIDIDMDGFWDFPAFKDKAKADVPDDGDQEAEAQDKIKIKIFAGATVVGWQKKWWDQPVDIDMDGDDGMDIDIDGDHPVSAQPWTKMFTHHSNCPRVPGIDTRHYHYDYD